Protein AF-A0A927F9J7-F1 (afdb_monomer)

Solvent-accessible surface area (backbone atoms only — not comparable to full-atom values): 12241 Å² total; per-residue (Å²): 140,80,82,84,75,84,74,74,88,73,82,56,71,70,56,54,56,53,49,53,55,48,51,52,53,49,52,53,50,49,53,54,48,52,57,50,45,67,71,68,46,72,92,47,43,69,62,46,50,53,51,19,64,75,68,75,43,63,69,87,55,50,57,71,58,50,50,57,52,52,50,49,51,50,48,52,50,51,50,50,48,46,47,73,72,64,49,68,65,58,73,58,52,52,37,63,73,66,73,63,74,78,86,86,63,61,83,67,62,54,53,52,53,49,53,52,49,55,48,51,53,53,51,49,53,53,49,51,55,49,53,52,51,50,53,51,51,51,51,51,50,52,52,50,50,56,50,51,55,54,51,51,53,53,48,53,55,49,50,53,50,51,52,51,52,52,50,53,52,52,52,52,52,49,52,53,48,51,53,54,50,52,50,52,52,50,52,54,49,51,58,50,52,52,51,52,52,53,56,51,52,63,65,67,70,59,77,83,77,76,86,124

pLDDT: mean 72.56, std 19.69, range [36.75, 98.0]

Foldseek 3Di:
DDDDDPDDDDPDVVVVVVVVVVVLVVVLVCLVVVLVCCVVDPVNVVVLVVVCVVVVHDSVCVCVVSVVVSVVVVVVSVVVVCCVVVVPCVVVVVCVVVVDDDDPDDPVVVVVVVVVVVVVVVVVVVVVVVVVVVVVVVVVVVVVVVVVVVVVVVVVVVVVVVVVVVVVVVVVVVVVVVVVVVVVVVVVVVVVVVVVVVVVVVVVPDDPPDDD

Organism: NCBI:txid2773457

Structure (mmCIF, N/CA/C/O backbone):
data_AF-A0A927F9J7-F1
#
_entry.id   AF-A0A927F9J7-F1
#
loop_
_atom_site.group_PDB
_atom_site.id
_atom_site.type_symbol
_atom_site.label_atom_id
_atom_site.label_alt_id
_atom_site.label_comp_id
_atom_site.label_asym_id
_atom_site.label_entity_id
_atom_site.label_seq_id
_atom_site.pdbx_PDB_ins_code
_atom_site.Cartn_x
_atom_site.Cartn_y
_atom_site.Cartn_z
_atom_site.occupancy
_atom_site.B_iso_or_equiv
_atom_site.auth_seq_id
_atom_site.auth_comp_id
_atom_site.auth_asym_id
_atom_site.auth_atom_id
_atom_site.pdbx_PDB_model_num
ATOM 1 N N . MET A 1 1 ? 13.441 10.921 4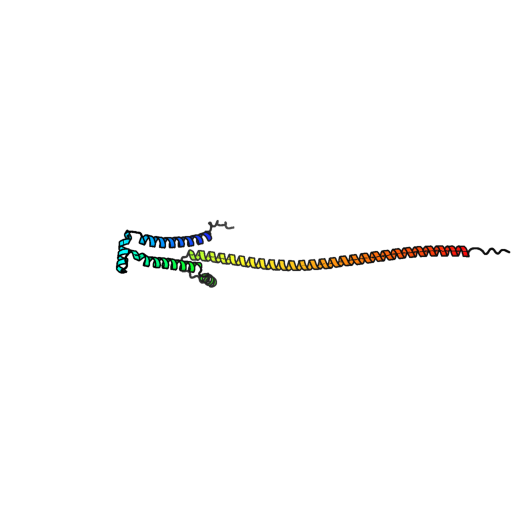4.771 1.00 39.19 1 MET A N 1
ATOM 2 C CA . MET A 1 1 ? 13.200 9.498 44.448 1.00 39.19 1 MET A CA 1
ATOM 3 C C . MET A 1 1 ? 12.407 8.883 45.589 1.00 39.19 1 MET A C 1
ATOM 5 O O . MET A 1 1 ? 12.952 8.750 46.674 1.00 39.19 1 MET A O 1
ATOM 9 N N . LEU A 1 2 ? 11.117 8.600 45.394 1.00 37.94 2 LEU A N 1
ATOM 10 C CA . LEU A 1 2 ? 10.299 7.907 46.396 1.00 37.94 2 LEU A CA 1
ATOM 11 C C . LEU A 1 2 ? 10.225 6.416 46.034 1.00 37.94 2 LEU A C 1
ATOM 13 O O . LEU A 1 2 ? 10.052 6.102 44.854 1.00 37.94 2 LEU A O 1
ATOM 17 N N . PRO A 1 3 ? 10.381 5.498 47.004 1.00 44.06 3 PRO A N 1
ATOM 18 C CA . PRO A 1 3 ? 10.445 4.071 46.726 1.00 44.06 3 PRO A CA 1
ATOM 19 C C . PRO A 1 3 ? 9.087 3.539 46.257 1.00 44.06 3 PRO A C 1
ATOM 21 O O . PRO A 1 3 ? 8.036 3.867 46.812 1.00 44.06 3 PRO A O 1
ATOM 24 N N . ALA A 1 4 ? 9.119 2.690 45.229 1.00 40.91 4 ALA A N 1
ATOM 25 C CA . ALA A 1 4 ? 7.946 2.022 44.687 1.00 40.91 4 ALA A CA 1
ATOM 26 C C . ALA A 1 4 ? 7.302 1.125 45.757 1.00 40.91 4 ALA A C 1
ATOM 28 O O . ALA A 1 4 ? 7.831 0.080 46.143 1.00 40.91 4 ALA A O 1
ATOM 29 N N . ARG A 1 5 ? 6.133 1.547 46.244 1.00 39.66 5 ARG A N 1
ATOM 30 C CA . ARG A 1 5 ? 5.286 0.780 47.159 1.00 39.66 5 ARG A CA 1
ATOM 31 C C . ARG A 1 5 ? 4.819 -0.484 46.430 1.00 39.66 5 ARG A C 1
ATOM 33 O O . ARG A 1 5 ? 4.029 -0.389 45.493 1.00 39.66 5 ARG A O 1
ATOM 40 N N . LYS A 1 6 ? 5.306 -1.660 46.846 1.00 43.94 6 LYS A N 1
ATOM 41 C CA . LYS A 1 6 ? 4.814 -2.963 46.364 1.00 43.94 6 LYS A CA 1
ATOM 42 C C . LYS A 1 6 ? 3.308 -3.043 46.630 1.00 43.94 6 LYS A C 1
ATOM 44 O O . LYS A 1 6 ? 2.879 -3.196 47.771 1.00 43.94 6 LYS A O 1
ATOM 49 N N . SER A 1 7 ? 2.504 -2.879 45.583 1.00 43.88 7 SER A N 1
ATOM 50 C CA . SER A 1 7 ? 1.053 -3.020 45.661 1.00 43.88 7 SER A CA 1
ATOM 51 C C . SER A 1 7 ? 0.703 -4.490 45.861 1.00 43.88 7 SER A C 1
ATOM 53 O O . SER A 1 7 ? 1.119 -5.329 45.061 1.00 43.88 7 SER A O 1
ATOM 55 N N . ALA A 1 8 ? -0.062 -4.784 46.913 1.00 50.53 8 ALA A N 1
ATOM 56 C CA . ALA A 1 8 ? -0.627 -6.103 47.168 1.00 50.53 8 ALA A CA 1
ATOM 57 C C . ALA A 1 8 ? -1.366 -6.648 45.924 1.00 50.53 8 ALA A C 1
ATOM 59 O O . ALA A 1 8 ? -1.913 -5.859 45.142 1.00 50.53 8 ALA A O 1
ATOM 60 N N . PRO A 1 9 ? -1.376 -7.978 45.720 1.00 41.94 9 PRO A N 1
ATOM 61 C CA . PRO A 1 9 ? -1.980 -8.592 44.544 1.00 41.94 9 PRO A CA 1
ATOM 62 C C . PRO A 1 9 ? -3.464 -8.220 44.454 1.00 41.94 9 PRO A C 1
ATOM 64 O O . PRO A 1 9 ? -4.248 -8.480 45.365 1.00 41.94 9 PRO A O 1
ATOM 67 N N . ARG A 1 10 ? -3.834 -7.568 43.347 1.00 51.56 10 ARG A N 1
ATOM 68 C CA . ARG A 1 10 ? -5.201 -7.112 43.080 1.00 51.56 10 ARG A CA 1
ATOM 69 C C . ARG A 1 10 ? -6.121 -8.329 42.903 1.00 51.56 10 ARG A C 1
ATOM 71 O O . ARG A 1 10 ? -5.742 -9.261 42.186 1.00 51.56 10 ARG A O 1
ATOM 78 N N . PRO A 1 11 ? -7.317 -8.349 43.512 1.00 45.06 11 PRO A N 1
ATOM 79 C CA . PRO A 1 11 ? -8.279 -9.414 43.273 1.00 45.06 11 PRO A CA 1
ATOM 80 C C . PRO A 1 11 ? -8.688 -9.409 41.796 1.00 45.06 11 PRO A C 1
ATOM 82 O O . PRO A 1 11 ? -9.016 -8.377 41.216 1.00 45.06 11 PRO A O 1
ATOM 85 N N . ASN A 1 12 ? -8.605 -10.579 41.172 1.00 40.09 12 ASN A N 1
ATOM 86 C CA . ASN A 1 12 ? -8.841 -10.752 39.744 1.00 40.09 12 ASN A CA 1
ATOM 87 C C . ASN A 1 12 ? -10.354 -10.576 39.461 1.00 40.09 12 ASN A C 1
ATOM 89 O O . ASN A 1 12 ? -11.134 -11.327 40.046 1.00 40.09 12 ASN A O 1
ATOM 93 N N . PRO A 1 13 ? -10.802 -9.660 38.581 1.00 47.56 13 PRO A N 1
ATOM 94 C CA . PRO A 1 13 ? -12.229 -9.355 38.366 1.00 47.56 13 PRO A CA 1
ATOM 95 C C . PRO A 1 13 ? -13.048 -10.553 37.847 1.00 47.56 13 PRO A C 1
ATOM 97 O O . PRO A 1 13 ? -14.251 -10.660 38.072 1.00 47.56 13 PRO A O 1
ATOM 100 N N . VAL A 1 14 ? -12.384 -11.528 37.222 1.00 42.94 14 VAL A N 1
ATOM 101 C CA . VAL A 1 14 ? -12.998 -12.805 36.823 1.00 42.94 14 VAL A CA 1
ATOM 102 C C . VAL A 1 14 ? -13.416 -13.641 38.045 1.00 42.94 14 VAL A C 1
ATOM 104 O O . VAL A 1 14 ? -14.380 -14.403 37.981 1.00 42.94 14 VAL A O 1
ATOM 107 N N . LYS A 1 15 ? -12.721 -13.494 39.182 1.00 47.78 15 LYS A N 1
ATOM 108 C CA . LYS A 1 15 ? -13.032 -14.217 40.424 1.00 47.78 15 LYS A CA 1
ATOM 109 C C . LYS A 1 15 ? -14.279 -13.657 41.114 1.00 47.78 15 LYS A C 1
ATOM 111 O O . LYS A 1 15 ? -15.055 -14.449 41.636 1.00 47.78 15 LYS A O 1
ATOM 116 N N . THR A 1 16 ? -14.513 -12.344 41.067 1.00 51.50 16 THR A N 1
ATOM 117 C CA . THR A 1 16 ? -15.712 -11.711 41.651 1.00 51.50 16 THR A CA 1
ATOM 118 C C . THR A 1 16 ? -16.976 -12.001 40.845 1.00 51.50 16 THR A C 1
ATOM 120 O O . THR A 1 16 ? -18.011 -12.282 41.437 1.00 51.50 16 THR A O 1
ATOM 123 N N . TYR A 1 17 ? -16.902 -12.041 39.510 1.00 51.81 17 TYR A N 1
ATOM 124 C CA . TYR A 1 17 ? -18.048 -12.454 38.685 1.00 51.81 17 TYR A CA 1
ATOM 125 C C . TYR A 1 17 ? -18.437 -13.921 38.926 1.00 51.81 17 TYR A C 1
ATOM 127 O O . TYR A 1 17 ? -19.609 -14.261 39.065 1.00 51.81 17 TYR A O 1
ATOM 135 N N . ARG A 1 18 ? -17.444 -14.810 39.043 1.00 54.59 18 ARG A N 1
ATOM 136 C CA . ARG A 1 18 ? -17.697 -16.216 39.386 1.00 54.59 18 ARG A CA 1
ATOM 137 C C . ARG A 1 18 ? -18.245 -16.372 40.807 1.00 54.59 18 ARG A C 1
ATOM 139 O O . ARG A 1 18 ? -19.101 -17.223 41.024 1.00 54.59 18 ARG A O 1
ATOM 146 N N . SER A 1 19 ? -17.807 -15.553 41.767 1.00 57.72 19 SER A N 1
ATOM 147 C CA . SER A 1 19 ? -18.302 -15.650 43.146 1.00 57.72 19 SER A CA 1
ATOM 148 C C . SER A 1 19 ? -19.740 -15.159 43.296 1.00 57.72 19 SER A C 1
ATOM 150 O O . SER A 1 19 ? -20.487 -15.747 44.072 1.00 57.72 19 SER A O 1
ATOM 152 N N . THR A 1 20 ? -20.158 -14.125 42.557 1.00 60.91 20 THR A N 1
ATOM 153 C CA . THR A 1 20 ? -21.549 -13.652 42.593 1.00 60.91 20 THR A CA 1
ATOM 154 C C . THR A 1 20 ? -22.491 -14.669 41.963 1.00 60.91 20 THR A C 1
ATOM 156 O O . THR A 1 20 ? -23.494 -15.013 42.581 1.00 60.91 20 THR A O 1
ATOM 159 N N . VAL A 1 21 ? -22.144 -15.234 40.803 1.00 61.84 21 VAL A N 1
ATOM 160 C CA . VAL A 1 21 ? -22.930 -16.310 40.172 1.00 61.84 21 VAL A CA 1
ATOM 161 C C . VAL A 1 21 ? -23.047 -17.523 41.102 1.00 61.84 21 VAL A C 1
ATOM 163 O O . VAL A 1 21 ? -24.147 -18.037 41.302 1.00 61.84 21 VAL A O 1
ATOM 166 N N . ASN A 1 22 ? -21.951 -17.923 41.753 1.00 66.88 22 ASN A N 1
ATOM 167 C CA . ASN A 1 22 ? -21.970 -19.027 42.714 1.00 66.88 22 ASN A CA 1
ATOM 168 C C . ASN A 1 22 ? -22.818 -18.715 43.958 1.00 66.88 22 ASN A C 1
ATOM 170 O O . ASN A 1 22 ? -23.525 -19.596 44.436 1.00 66.88 22 ASN A O 1
ATOM 174 N N . ALA A 1 23 ? -22.805 -17.478 44.465 1.00 66.44 23 ALA A N 1
ATOM 175 C CA . ALA A 1 23 ? -23.632 -17.079 45.605 1.00 66.44 23 ALA A CA 1
ATOM 176 C C . ALA A 1 23 ? -25.135 -17.132 45.283 1.00 66.44 23 ALA A C 1
ATOM 178 O O . ALA A 1 23 ? -25.924 -17.588 46.108 1.00 66.44 23 ALA A O 1
ATOM 179 N N . TYR A 1 24 ? -25.538 -16.729 44.073 1.00 63.78 24 TYR A N 1
ATOM 180 C CA . TYR A 1 24 ? -26.938 -16.817 43.648 1.00 63.78 24 TYR A CA 1
ATOM 181 C C . TYR A 1 24 ? -27.384 -18.257 43.361 1.00 63.78 24 TYR A C 1
ATOM 183 O O . TYR A 1 24 ? -28.514 -18.603 43.698 1.00 63.78 24 TYR A O 1
ATOM 191 N N . LEU A 1 25 ? -26.509 -19.107 42.807 1.00 67.88 25 LEU A N 1
ATOM 192 C CA . LEU A 1 25 ? -26.771 -20.547 42.666 1.00 67.88 25 LEU A CA 1
ATOM 193 C C . LEU A 1 25 ? -26.908 -21.240 44.028 1.00 67.88 25 LEU A C 1
ATOM 195 O O . LEU A 1 25 ? -27.768 -22.098 44.205 1.00 67.88 25 LEU A O 1
ATOM 199 N N . LEU A 1 26 ? -26.096 -20.847 45.012 1.00 72.00 26 LEU A N 1
ATOM 200 C CA . LEU A 1 26 ? -26.226 -21.339 46.382 1.00 72.00 26 LEU A CA 1
ATOM 201 C C . LEU A 1 26 ? -27.528 -20.856 47.029 1.00 72.00 26 LEU A C 1
ATOM 203 O O . LEU A 1 26 ? -28.199 -21.642 47.688 1.00 72.00 26 LEU A O 1
ATOM 207 N N . ALA A 1 27 ? -27.927 -19.602 46.809 1.00 67.19 27 ALA A N 1
ATOM 208 C CA . ALA A 1 27 ? -29.187 -19.074 47.326 1.00 67.19 27 ALA A CA 1
ATOM 209 C C . ALA A 1 27 ? -30.410 -19.775 46.710 1.00 67.19 27 ALA A C 1
ATOM 211 O O . ALA A 1 27 ? -31.342 -20.118 47.434 1.00 67.19 27 ALA A O 1
ATOM 212 N N . SER A 1 28 ? -30.407 -20.044 45.399 1.00 65.44 28 SER A N 1
ATOM 213 C CA . SER A 1 28 ? -31.496 -20.792 44.760 1.00 65.44 28 SER A CA 1
ATOM 214 C C . SER A 1 28 ? -31.534 -22.247 45.227 1.00 65.44 28 SER A C 1
ATOM 216 O O . SER A 1 28 ? -32.613 -22.750 45.539 1.00 65.44 28 SER A O 1
ATOM 218 N N . ALA A 1 29 ? -30.375 -22.898 45.370 1.00 70.31 29 ALA A N 1
ATOM 219 C CA . ALA A 1 29 ? -30.283 -24.233 45.949 1.00 70.31 29 ALA A CA 1
ATOM 220 C C . ALA A 1 29 ? -30.814 -24.263 47.391 1.00 70.31 29 ALA A C 1
ATOM 222 O O . ALA A 1 29 ? -31.572 -25.164 47.728 1.00 70.31 29 ALA A O 1
ATOM 223 N N . LEU A 1 30 ? -30.496 -23.259 48.216 1.00 73.19 30 LEU A N 1
ATOM 224 C CA . LEU A 1 30 ? -30.995 -23.137 49.591 1.00 73.19 30 LEU A CA 1
ATOM 225 C C . LEU A 1 30 ? -32.513 -22.937 49.666 1.00 73.19 30 LEU A C 1
ATOM 227 O O . LEU A 1 30 ? -33.158 -23.508 50.538 1.00 73.19 30 LEU A O 1
ATOM 231 N N . VAL A 1 31 ? -33.107 -22.162 48.755 1.00 71.88 31 VAL A N 1
ATOM 232 C CA . VAL A 1 31 ? -34.570 -21.982 48.706 1.00 71.88 31 VAL A CA 1
ATOM 233 C C . VAL A 1 31 ? -35.264 -23.290 48.318 1.00 71.88 31 VAL A C 1
ATOM 235 O O . VAL A 1 31 ? -36.268 -23.665 48.926 1.00 71.88 31 VAL A O 1
ATOM 238 N N . VAL A 1 32 ? -34.716 -24.022 47.345 1.00 69.12 32 VAL A N 1
ATOM 239 C CA . VAL A 1 32 ? -35.250 -25.325 46.919 1.00 69.12 32 VAL A CA 1
ATOM 240 C C . VAL A 1 32 ? -35.089 -26.375 48.022 1.00 69.12 32 VAL A C 1
ATOM 242 O O . VAL A 1 32 ? -36.026 -27.115 48.311 1.00 69.12 32 VAL A O 1
ATOM 245 N N . THR A 1 33 ? -33.944 -26.423 48.702 1.00 69.25 33 THR A N 1
ATOM 246 C CA . THR A 1 33 ? -33.736 -27.378 49.798 1.00 69.25 33 THR A CA 1
ATOM 247 C C . THR A 1 33 ? -34.562 -27.029 51.030 1.00 69.25 33 THR A C 1
ATOM 249 O O . THR A 1 33 ? -35.127 -27.936 51.628 1.00 69.25 33 THR A O 1
ATOM 252 N N . ALA A 1 34 ? -34.719 -25.750 51.385 1.00 68.25 34 ALA A N 1
ATOM 253 C CA . ALA A 1 34 ? -35.557 -25.326 52.509 1.00 68.25 34 ALA A CA 1
ATOM 254 C C . ALA A 1 34 ? -37.047 -25.622 52.273 1.00 68.25 34 ALA A C 1
ATOM 256 O O . ALA A 1 34 ? -37.742 -26.057 53.191 1.00 68.25 34 ALA A O 1
ATOM 257 N N . THR A 1 35 ? -37.537 -25.440 51.043 1.00 67.56 35 THR A N 1
ATOM 258 C CA . THR A 1 35 ? -38.927 -25.773 50.680 1.00 67.56 35 THR A CA 1
ATOM 259 C C . THR A 1 35 ? -39.174 -27.285 50.666 1.00 67.56 35 THR A C 1
ATOM 261 O O . THR A 1 35 ? -40.211 -27.729 51.158 1.00 67.56 35 THR A O 1
ATOM 264 N N . LEU A 1 36 ? -38.207 -28.090 50.209 1.00 65.56 36 LEU A N 1
ATOM 265 C CA . LEU A 1 36 ? -38.274 -29.557 50.274 1.00 65.56 36 LEU A CA 1
ATOM 266 C C . LEU A 1 36 ? -38.158 -30.093 51.713 1.00 65.56 36 LEU A C 1
ATOM 268 O O . LEU A 1 36 ? -38.960 -30.935 52.115 1.00 65.56 36 LEU A O 1
ATOM 272 N N . LEU A 1 37 ? -37.221 -29.586 52.526 1.00 68.31 37 LEU A N 1
ATOM 273 C CA . LEU A 1 37 ? -37.086 -29.974 53.940 1.00 68.31 37 LEU A CA 1
ATOM 274 C C . LEU A 1 37 ? -38.315 -29.569 54.758 1.00 68.31 37 LEU A C 1
ATOM 276 O O . LEU A 1 37 ? -38.794 -30.358 55.573 1.00 68.31 37 LEU A O 1
ATOM 280 N N . GLY A 1 38 ? -38.868 -28.380 54.505 1.00 64.94 38 GLY A N 1
ATOM 281 C CA . GLY A 1 38 ? -40.100 -27.901 55.134 1.00 64.94 38 GLY A CA 1
ATOM 282 C C . GLY A 1 38 ? -41.305 -28.809 54.880 1.00 64.94 38 GLY A C 1
ATOM 283 O O . GLY A 1 38 ? -42.249 -28.790 55.671 1.00 64.94 38 GLY A O 1
ATOM 284 N N . MET A 1 39 ? -41.238 -29.651 53.842 1.00 63.50 39 MET A N 1
ATOM 285 C CA . MET A 1 39 ? -42.234 -30.659 53.478 1.00 63.50 39 MET A CA 1
ATOM 286 C C . MET A 1 39 ? -41.889 -32.106 53.878 1.00 63.50 39 MET A C 1
ATOM 288 O O . MET A 1 39 ? -42.778 -32.956 53.910 1.00 63.50 39 MET A O 1
ATOM 292 N N . LEU A 1 40 ? -40.647 -32.399 54.261 1.00 64.62 40 LEU A N 1
ATOM 293 C CA . LEU A 1 40 ? -40.213 -33.749 54.654 1.00 64.62 40 LEU A CA 1
ATOM 294 C C . LEU A 1 40 ? -40.015 -33.911 56.168 1.00 64.62 40 LEU A C 1
ATOM 296 O O . LEU A 1 40 ? -40.104 -35.020 56.681 1.00 64.62 40 LEU A O 1
ATOM 300 N N . LEU A 1 41 ? -39.797 -32.818 56.903 1.00 67.31 41 LEU A N 1
ATOM 301 C CA . LEU A 1 41 ? -39.562 -32.861 58.348 1.00 67.31 41 LEU A CA 1
ATOM 302 C C . LEU A 1 41 ? -40.855 -33.123 59.143 1.00 67.31 41 LEU A C 1
ATOM 304 O O . LEU A 1 41 ? -41.790 -32.322 59.108 1.00 67.31 41 LEU A O 1
ATOM 308 N N . GLU A 1 42 ? -40.864 -34.210 59.914 1.00 59.25 42 GLU A N 1
ATOM 309 C CA . GLU A 1 42 ? -41.894 -34.576 60.898 1.00 59.25 42 GLU A CA 1
ATOM 310 C C . GLU A 1 42 ? -42.209 -33.517 61.975 1.00 59.25 42 GLU A C 1
ATOM 312 O O . GLU A 1 42 ? -43.390 -33.323 62.263 1.00 59.25 42 GLU A O 1
ATOM 317 N N . PRO A 1 43 ? -41.246 -32.760 62.544 1.00 66.06 43 PRO A N 1
ATOM 318 C CA . PRO A 1 43 ? -41.563 -31.765 63.578 1.00 66.06 43 PRO A CA 1
ATOM 319 C C . PRO A 1 43 ? -42.368 -30.555 63.070 1.00 66.06 43 PRO A C 1
ATOM 321 O O . PRO A 1 43 ? -42.922 -29.807 63.871 1.00 66.06 43 PRO A O 1
ATOM 324 N N . LEU A 1 44 ? -42.473 -30.358 61.751 1.00 62.22 44 LEU A N 1
ATOM 325 C CA . LEU A 1 44 ? -43.283 -29.295 61.136 1.00 62.22 44 LEU A CA 1
ATOM 326 C C . LEU A 1 44 ? -44.709 -29.751 60.782 1.00 62.22 44 LEU A C 1
ATOM 328 O O . LEU A 1 44 ? -45.523 -28.943 60.331 1.00 62.22 44 LEU A O 1
ATOM 332 N N . ARG A 1 45 ? -45.036 -31.027 61.021 1.00 65.94 45 ARG A N 1
ATOM 333 C CA . ARG A 1 45 ? -46.367 -31.609 60.823 1.00 65.94 45 ARG A CA 1
ATOM 334 C C . ARG A 1 45 ? -47.516 -30.820 61.478 1.00 65.94 45 ARG A C 1
ATOM 336 O O . ARG A 1 45 ? -48.470 -30.549 60.756 1.00 65.94 45 ARG A O 1
ATOM 343 N N . PRO A 1 46 ? -47.438 -30.338 62.740 1.00 68.62 46 PRO A N 1
ATOM 344 C CA . PRO A 1 46 ? -48.554 -29.598 63.343 1.00 68.62 46 PRO A CA 1
ATOM 345 C C . PRO A 1 46 ? -48.869 -28.278 62.622 1.00 68.62 46 PRO A C 1
ATOM 347 O O . PRO A 1 46 ? -50.025 -27.871 62.555 1.00 68.62 46 PRO A O 1
ATOM 350 N N . TYR A 1 47 ? -47.867 -27.631 62.019 1.00 65.25 47 TYR A N 1
ATOM 351 C CA . TYR A 1 47 ? -48.069 -26.418 61.221 1.00 65.25 47 TYR A CA 1
ATOM 352 C C . TYR A 1 47 ? -48.692 -26.720 59.855 1.00 65.25 47 TYR A C 1
ATOM 354 O O . TYR A 1 47 ? -49.503 -25.934 59.367 1.00 65.25 47 TYR A O 1
ATOM 362 N N . ARG A 1 48 ? -48.356 -27.867 59.248 1.00 64.62 48 ARG A N 1
ATOM 363 C CA . ARG A 1 48 ? -49.003 -28.327 58.008 1.00 64.62 48 ARG A CA 1
ATOM 364 C C . ARG A 1 48 ? -50.452 -28.705 58.245 1.00 64.62 48 ARG A C 1
ATOM 366 O O . ARG A 1 48 ? -51.298 -28.316 57.452 1.00 64.62 48 ARG A O 1
ATOM 373 N N . ASP A 1 49 ? -50.730 -29.400 59.339 1.00 67.75 49 ASP A N 1
ATOM 374 C CA . ASP A 1 49 ? -52.086 -29.807 59.689 1.00 67.75 49 ASP A CA 1
ATOM 375 C C . ASP A 1 49 ? -52.946 -28.571 60.006 1.00 67.75 49 ASP A C 1
ATOM 377 O O . ASP A 1 49 ? -54.059 -28.455 59.495 1.00 67.75 49 ASP A O 1
ATOM 381 N N . ALA A 1 50 ? -52.397 -27.573 60.713 1.00 71.75 50 ALA A N 1
ATOM 382 C CA . ALA A 1 50 ? -53.058 -26.285 60.936 1.00 71.75 50 ALA A CA 1
ATOM 383 C C . ALA A 1 50 ? -53.352 -25.525 59.627 1.00 71.75 50 ALA A C 1
ATOM 385 O O . ALA A 1 50 ? -54.466 -25.040 59.447 1.00 71.75 50 ALA A O 1
ATOM 386 N N . LEU A 1 51 ? -52.396 -25.462 58.692 1.00 65.56 51 LEU A N 1
ATOM 387 C CA . LEU A 1 51 ? -52.593 -24.858 57.364 1.00 65.56 51 LEU A CA 1
ATOM 388 C C . LEU A 1 51 ? -53.581 -25.648 56.492 1.00 65.56 51 LEU A C 1
ATOM 390 O O . LEU A 1 51 ? -54.360 -25.058 55.750 1.00 65.56 51 LEU A O 1
ATOM 394 N N . SER A 1 52 ? -53.571 -26.978 56.577 1.00 69.38 52 SER A N 1
ATOM 395 C CA . SER A 1 52 ? -54.514 -27.841 55.858 1.00 69.38 52 SER A CA 1
ATOM 396 C C . SER A 1 52 ? -55.946 -27.629 56.352 1.00 69.38 52 SER A C 1
ATOM 398 O O . SER A 1 52 ? -56.868 -27.504 55.547 1.00 69.38 52 SER A O 1
ATOM 400 N N . ASN A 1 53 ? -56.110 -27.469 57.669 1.00 75.00 53 ASN A N 1
ATOM 401 C CA . ASN A 1 53 ? -57.396 -27.238 58.315 1.00 75.00 53 ASN A CA 1
ATOM 402 C C . ASN A 1 53 ? -57.952 -25.843 58.011 1.00 75.00 53 ASN A C 1
ATOM 404 O O . ASN A 1 53 ? -59.159 -25.706 57.833 1.00 75.00 53 ASN A O 1
ATOM 408 N N . THR A 1 54 ? -57.106 -24.813 57.909 1.00 74.75 54 THR A N 1
ATOM 409 C CA . THR A 1 54 ? -57.561 -23.464 57.527 1.00 74.75 54 THR A CA 1
ATOM 410 C C . THR A 1 54 ? -57.911 -23.356 56.045 1.00 74.75 54 THR A C 1
ATOM 412 O O . THR A 1 54 ? -58.786 -22.573 55.685 1.00 74.75 54 THR A O 1
ATOM 415 N N . LEU A 1 55 ? -57.257 -24.144 55.187 1.00 69.69 55 LEU A N 1
ATOM 416 C CA . LEU A 1 55 ? -57.495 -24.158 53.741 1.00 69.69 55 LEU A CA 1
ATOM 417 C C . LEU A 1 55 ? -58.537 -25.201 53.299 1.00 69.69 55 LEU A C 1
ATOM 419 O O . LEU A 1 55 ? -58.912 -25.215 52.130 1.00 69.69 55 LEU A O 1
ATOM 423 N N . GLY A 1 56 ? -59.000 -26.072 54.203 1.00 72.31 56 GLY A N 1
ATOM 424 C CA . GLY A 1 56 ? -59.983 -27.122 53.910 1.00 72.31 56 GLY A CA 1
ATOM 425 C C . GLY A 1 56 ? -59.490 -28.189 52.923 1.00 72.31 56 GLY A C 1
ATOM 426 O O . GLY A 1 56 ? -60.300 -28.872 52.299 1.00 72.31 56 GLY A O 1
ATOM 427 N N . LEU A 1 57 ? -58.173 -28.322 52.750 1.00 71.31 57 LEU A N 1
ATOM 428 C CA . LEU A 1 57 ? -57.548 -29.245 51.802 1.00 71.31 57 LEU A CA 1
ATOM 429 C C . LEU A 1 57 ? -56.897 -30.406 52.555 1.00 71.31 57 LEU A C 1
ATOM 431 O O . LEU A 1 57 ? -56.276 -30.180 53.592 1.00 71.31 57 LEU A O 1
ATOM 435 N N . PRO A 1 58 ? -56.956 -31.644 52.035 1.00 72.88 58 PRO A N 1
ATOM 436 C CA . PRO A 1 58 ? -56.234 -32.747 52.645 1.00 72.88 58 PRO A CA 1
ATOM 437 C C . PRO A 1 58 ? -54.723 -32.456 52.601 1.00 72.88 58 PRO A C 1
ATOM 439 O O . PRO A 1 58 ? -54.211 -31.991 51.577 1.00 72.88 58 PRO A O 1
ATOM 442 N N . PRO A 1 59 ? -53.974 -32.759 53.675 1.00 65.62 59 PRO A N 1
ATOM 443 C CA . PRO A 1 59 ? -52.572 -32.360 53.826 1.00 65.62 59 PRO A CA 1
ATOM 444 C C . PRO A 1 59 ? -51.647 -32.929 52.737 1.00 65.62 59 PRO A C 1
ATOM 446 O O . PRO A 1 59 ? -50.585 -32.376 52.463 1.00 65.62 59 PRO A O 1
ATOM 449 N N . GLN A 1 60 ? -52.073 -33.997 52.057 1.00 67.31 60 GLN A N 1
ATOM 450 C CA . GLN A 1 60 ? -51.376 -34.599 50.918 1.00 67.31 60 GLN A CA 1
ATOM 451 C C . GLN A 1 60 ? -51.398 -33.709 49.658 1.00 67.31 60 GLN A C 1
ATOM 453 O O . GLN A 1 60 ? -50.488 -33.796 48.838 1.00 67.31 60 GLN A O 1
ATOM 458 N N . LEU A 1 61 ? -52.388 -32.816 49.515 1.00 66.38 61 LEU A N 1
ATOM 459 C CA . LEU A 1 61 ? -52.538 -31.910 48.367 1.00 66.38 61 LEU A CA 1
ATOM 460 C C . LEU A 1 61 ? -51.912 -30.522 48.596 1.00 66.38 61 LEU A C 1
ATOM 462 O O . LEU A 1 61 ? -51.871 -29.720 47.667 1.00 66.38 61 LEU A O 1
ATOM 466 N N . LEU A 1 62 ? -51.355 -30.234 49.781 1.00 65.81 62 LEU A N 1
ATOM 467 C CA . LEU A 1 62 ? -50.657 -28.964 50.064 1.00 65.81 62 LEU A CA 1
ATOM 468 C C . LEU A 1 62 ? -49.473 -28.704 49.113 1.00 65.81 62 LEU A C 1
ATOM 470 O O . LEU A 1 62 ? -49.146 -27.551 48.825 1.00 65.81 62 LEU A O 1
ATOM 474 N N . TRP A 1 63 ? -48.869 -29.761 48.562 1.00 64.94 63 TRP A N 1
ATOM 475 C CA . TRP A 1 63 ? -47.838 -29.667 47.524 1.00 64.94 63 TRP A CA 1
ATOM 476 C C . TRP A 1 63 ? -48.312 -28.926 46.271 1.00 64.94 63 TRP A C 1
ATOM 478 O O . TRP A 1 63 ? -47.512 -28.237 45.643 1.00 64.94 63 TRP A O 1
ATOM 488 N N . ILE A 1 64 ? -49.607 -29.000 45.943 1.00 64.69 64 ILE A N 1
ATOM 489 C CA . ILE A 1 64 ? -50.202 -28.299 44.797 1.00 64.69 64 ILE A CA 1
ATOM 490 C C . ILE A 1 64 ? -50.176 -26.784 45.007 1.00 64.69 64 ILE A C 1
ATOM 492 O O . ILE A 1 64 ? -50.122 -26.049 44.031 1.00 64.69 64 ILE A O 1
ATOM 496 N N . LEU A 1 65 ? -50.156 -26.303 46.256 1.00 65.19 65 LEU A N 1
ATOM 497 C CA . LEU A 1 65 ? -50.059 -24.875 46.567 1.00 65.19 65 LEU A CA 1
ATOM 498 C C . LEU A 1 65 ? -48.601 -24.422 46.734 1.00 65.19 65 LEU A C 1
ATOM 500 O O . LEU A 1 65 ? -48.224 -23.328 46.321 1.00 65.19 65 LEU A O 1
ATOM 504 N N . VAL A 1 66 ? -47.748 -25.275 47.300 1.00 66.69 66 VAL A N 1
ATOM 505 C CA . VAL A 1 66 ? -46.342 -24.932 47.566 1.00 66.69 66 VAL A CA 1
ATOM 506 C C . VAL A 1 66 ? -45.454 -25.058 46.325 1.00 66.69 66 VAL A C 1
ATOM 508 O O . VAL A 1 66 ? -44.511 -24.278 46.171 1.00 66.69 66 VAL A O 1
ATOM 511 N N . ALA A 1 67 ? -45.770 -25.952 45.387 1.00 64.94 67 ALA A N 1
ATOM 512 C CA . ALA A 1 67 ? -45.090 -26.033 44.094 1.00 64.94 67 ALA A CA 1
ATOM 513 C C . ALA A 1 67 ? -45.212 -24.735 43.259 1.00 64.94 67 ALA A C 1
ATOM 515 O O . ALA A 1 67 ? -44.182 -24.204 42.850 1.00 64.94 67 ALA A O 1
ATOM 516 N N . PRO A 1 68 ? -46.399 -24.138 43.041 1.00 69.38 68 PRO A N 1
ATOM 517 C CA . PRO A 1 68 ? -46.516 -22.878 42.306 1.00 69.38 68 PRO A CA 1
ATOM 518 C C . PRO A 1 68 ? -45.955 -21.677 43.078 1.00 69.38 68 PRO A C 1
ATOM 520 O O . PRO A 1 68 ? -45.422 -20.756 42.459 1.00 69.38 68 PRO A O 1
ATOM 523 N N . VAL A 1 69 ? -45.986 -21.675 44.416 1.00 71.62 69 VAL A N 1
ATOM 524 C CA . VAL A 1 69 ? -45.348 -20.609 45.214 1.00 71.62 69 VAL A CA 1
ATOM 525 C C . VAL A 1 69 ? -43.821 -20.689 45.119 1.00 71.62 69 VAL A C 1
ATOM 527 O O . VAL A 1 69 ? -43.165 -19.678 44.895 1.00 71.62 69 VAL A O 1
ATOM 530 N N . SER A 1 70 ? -43.234 -21.883 45.197 1.00 66.94 70 SER A N 1
ATOM 531 C CA . SER A 1 70 ? -41.784 -22.063 45.029 1.00 66.94 70 SER A CA 1
ATOM 532 C C . SER A 1 70 ? -41.325 -21.805 43.590 1.00 66.94 70 SER A C 1
ATOM 534 O O . SER A 1 70 ? -40.307 -21.141 43.392 1.00 66.94 70 SER A O 1
ATOM 536 N N . LEU A 1 71 ? -42.100 -22.231 42.586 1.00 69.75 71 LEU A N 1
ATOM 537 C CA . LEU A 1 71 ? -41.850 -21.922 41.175 1.00 69.75 71 LEU A CA 1
ATOM 538 C C . LEU A 1 71 ? -41.972 -20.427 40.880 1.00 69.75 71 LEU A C 1
ATOM 540 O O . LEU A 1 71 ? -41.142 -19.893 40.150 1.00 69.75 71 LEU A O 1
ATOM 544 N N . SER A 1 72 ? -42.954 -19.730 41.455 1.00 74.00 72 SER A N 1
ATOM 545 C CA . SER A 1 72 ? -43.084 -18.278 41.283 1.00 74.00 72 SER A CA 1
ATOM 546 C C . SER A 1 72 ? -41.959 -17.515 41.983 1.00 74.00 72 SER A C 1
ATOM 548 O O . SER A 1 72 ? -41.465 -16.535 41.426 1.00 74.00 72 SER A O 1
ATOM 550 N N . LEU A 1 73 ? -41.461 -17.999 43.128 1.00 70.06 73 LEU A N 1
ATOM 551 C CA . LEU A 1 73 ? -40.277 -17.445 43.793 1.00 70.06 73 LEU A CA 1
ATOM 552 C C . LEU A 1 73 ? -38.999 -17.660 42.967 1.00 70.06 73 LEU A C 1
ATOM 554 O O . LEU A 1 73 ? -38.219 -16.727 42.779 1.00 70.06 73 LEU A O 1
ATOM 558 N N . LEU A 1 74 ? -38.806 -18.865 42.421 1.00 70.81 74 LEU A N 1
ATOM 559 C CA . LEU A 1 74 ? -37.721 -19.186 41.486 1.00 70.81 74 LEU A CA 1
ATOM 560 C C . LEU A 1 74 ? -37.807 -18.328 40.220 1.00 70.81 74 LEU A C 1
ATOM 562 O O . LEU A 1 74 ? -36.808 -17.762 39.779 1.00 70.81 74 LEU A O 1
ATOM 566 N N . PHE A 1 75 ? -39.002 -18.173 39.657 1.00 72.62 75 PHE A N 1
ATOM 567 C CA . PHE A 1 75 ? -39.231 -17.337 38.487 1.00 72.62 75 PHE A CA 1
ATOM 568 C C . PHE A 1 75 ? -38.945 -15.861 38.791 1.00 72.62 75 PHE A C 1
ATOM 570 O O . PHE A 1 75 ? -38.202 -15.218 38.057 1.00 72.62 75 PHE A O 1
ATOM 577 N N . ALA A 1 76 ? -39.421 -15.329 39.917 1.00 72.19 76 ALA A N 1
ATOM 578 C CA . ALA A 1 76 ? -39.109 -13.970 40.352 1.00 72.19 76 ALA A CA 1
ATOM 579 C C . ALA A 1 76 ? -37.598 -13.765 40.558 1.00 72.19 76 ALA A C 1
ATOM 581 O O . ALA A 1 76 ? -37.053 -12.755 40.108 1.00 72.19 76 ALA A O 1
ATOM 582 N N . LEU A 1 77 ? -36.903 -14.738 41.158 1.00 68.06 77 LEU A N 1
ATOM 583 C CA . LEU A 1 77 ? -35.448 -14.715 41.325 1.00 68.06 77 LEU A CA 1
ATOM 584 C C . LEU A 1 77 ? -34.720 -14.730 39.978 1.00 68.06 77 LEU A C 1
ATOM 586 O O . LEU A 1 77 ? -33.820 -13.922 39.776 1.00 68.06 77 LEU A O 1
ATOM 590 N N . THR A 1 78 ? -35.126 -15.579 39.031 1.00 67.56 78 THR A N 1
ATOM 591 C CA . THR A 1 78 ? -34.525 -15.622 37.684 1.00 67.56 78 THR A CA 1
ATOM 592 C C . THR A 1 78 ? -34.811 -14.359 36.874 1.00 67.56 78 THR A C 1
ATOM 594 O O . THR A 1 78 ? -33.921 -13.877 36.177 1.00 67.56 78 THR A O 1
ATOM 597 N N . VAL A 1 79 ? -35.999 -13.760 37.003 1.00 66.75 79 VAL A N 1
ATOM 598 C CA . VAL A 1 79 ? -36.336 -12.471 36.382 1.00 66.75 79 VAL A CA 1
ATOM 599 C C . VAL A 1 79 ? -35.523 -11.342 37.005 1.00 66.75 79 VAL A C 1
ATOM 601 O O . VAL A 1 79 ? -35.021 -10.496 36.270 1.00 66.75 79 VAL A O 1
ATOM 604 N N . GLN A 1 80 ? -35.334 -11.319 38.326 1.00 63.56 80 GLN A N 1
ATOM 605 C CA . GLN A 1 80 ? -34.438 -10.356 38.968 1.00 63.56 80 GLN A CA 1
ATOM 606 C C . GLN A 1 80 ? -32.979 -10.569 38.553 1.00 63.56 80 GLN A C 1
ATOM 608 O O . GLN A 1 80 ? -32.277 -9.589 38.313 1.00 63.56 80 GLN A O 1
ATOM 613 N N . LEU A 1 81 ? -32.537 -11.821 38.398 1.00 59.41 81 LEU A N 1
ATOM 614 C CA . LEU A 1 81 ? -31.201 -12.155 37.905 1.00 59.41 81 LEU A CA 1
ATOM 615 C C . LEU A 1 81 ? -31.020 -11.655 36.473 1.00 59.41 81 LEU A C 1
ATOM 617 O O . LEU A 1 81 ? -30.067 -10.941 36.191 1.00 59.41 81 LEU A O 1
ATOM 621 N N . LYS A 1 82 ? -31.974 -11.958 35.587 1.00 58.25 82 LYS A N 1
ATOM 622 C CA . LYS A 1 82 ? -31.984 -11.501 34.196 1.00 58.25 82 LYS A CA 1
ATOM 623 C C . LYS A 1 82 ? -32.087 -9.983 34.117 1.00 58.25 82 LYS A C 1
ATOM 625 O O . LYS A 1 82 ? -31.401 -9.389 33.308 1.00 58.25 82 LYS A O 1
ATOM 630 N N . LYS A 1 83 ? -32.866 -9.322 34.973 1.00 55.91 83 LYS A N 1
ATOM 631 C CA . LYS A 1 83 ? -32.900 -7.854 35.037 1.00 55.91 83 LYS A CA 1
ATOM 632 C C . LYS A 1 83 ? -31.582 -7.273 35.545 1.00 55.91 83 LYS A C 1
ATOM 634 O O . LYS A 1 83 ? -31.151 -6.273 35.008 1.00 55.91 83 LYS A O 1
ATOM 639 N N . LYS A 1 84 ? -30.900 -7.876 36.519 1.00 54.81 84 LYS A N 1
ATOM 640 C CA . LYS A 1 84 ? -29.588 -7.383 36.980 1.00 54.81 84 LYS A CA 1
ATOM 641 C C . LYS A 1 84 ? -28.435 -7.718 36.024 1.00 54.81 84 LYS A C 1
ATOM 643 O O . LYS A 1 84 ? -27.464 -6.975 35.987 1.00 54.81 84 LYS A O 1
ATOM 648 N N . LEU A 1 85 ? -28.535 -8.811 35.263 1.00 50.41 85 LEU A N 1
ATOM 649 C CA . LEU A 1 85 ? -27.525 -9.264 34.295 1.00 50.41 85 LEU A CA 1
ATOM 650 C C . LEU A 1 85 ? -27.742 -8.700 32.882 1.00 50.41 85 LEU A C 1
ATOM 652 O O . LEU A 1 85 ? -26.776 -8.525 32.149 1.00 50.41 85 LEU A O 1
ATOM 656 N N . CYS A 1 86 ? -28.994 -8.447 32.495 1.00 44.41 86 CYS A N 1
ATOM 657 C CA . CYS A 1 86 ? -29.409 -7.970 31.171 1.00 44.41 86 CYS A CA 1
ATOM 658 C C . CYS A 1 86 ? -30.091 -6.595 31.205 1.00 44.41 86 CYS A C 1
ATOM 660 O O . CYS A 1 86 ? -30.576 -6.161 30.160 1.00 44.41 86 CYS A O 1
ATOM 662 N N . ALA A 1 87 ? -30.162 -5.900 32.350 1.00 41.94 87 ALA A N 1
ATOM 663 C CA . ALA A 1 87 ? -30.418 -4.463 32.301 1.00 41.94 87 ALA A CA 1
ATOM 664 C C . ALA A 1 87 ? -29.335 -3.860 31.404 1.00 41.94 87 ALA A C 1
ATOM 666 O O . ALA A 1 87 ? -28.149 -4.134 31.628 1.00 41.94 87 ALA A O 1
ATOM 667 N N . PRO A 1 88 ? -29.714 -3.080 30.379 1.00 39.06 88 PRO A N 1
ATOM 668 C CA . PRO A 1 88 ? -28.723 -2.351 29.621 1.00 39.06 88 PRO A CA 1
ATOM 669 C C . PRO A 1 88 ? -27.931 -1.511 30.623 1.00 39.06 88 PRO A C 1
ATOM 671 O O . PRO A 1 88 ? -28.501 -0.956 31.565 1.00 39.06 88 PRO A O 1
ATOM 674 N N . ALA A 1 89 ? -26.621 -1.392 30.421 1.00 47.69 89 ALA A N 1
ATOM 675 C CA . ALA A 1 89 ? -25.739 -0.542 31.223 1.00 47.69 89 ALA A CA 1
ATOM 676 C C . ALA A 1 89 ? -26.116 0.962 31.178 1.00 47.69 89 ALA A C 1
ATOM 678 O O . ALA A 1 89 ? -25.322 1.803 31.582 1.00 47.69 89 ALA A O 1
ATOM 679 N N . GLN A 1 90 ? -27.320 1.301 30.708 1.00 42.22 90 GLN A N 1
ATOM 680 C CA . GLN A 1 90 ? -27.874 2.635 30.534 1.00 42.22 90 GLN A CA 1
ATOM 681 C C . GLN A 1 90 ? -28.016 3.385 31.863 1.00 42.22 90 GLN A C 1
ATOM 683 O O . GLN A 1 90 ? -27.693 4.563 31.904 1.00 42.22 90 GLN A O 1
ATOM 688 N N . SER A 1 91 ? -28.330 2.726 32.988 1.00 48.62 91 SER A N 1
ATOM 689 C CA . SER A 1 91 ? -28.408 3.448 34.271 1.00 48.62 91 SER A CA 1
ATOM 690 C C . SER A 1 91 ? -27.040 3.818 34.861 1.00 48.62 91 SER A C 1
ATOM 692 O O . SER A 1 91 ? -26.961 4.732 35.671 1.00 48.62 91 SER A O 1
ATOM 694 N N . LEU A 1 92 ? -25.956 3.129 34.484 1.00 47.53 92 LEU A N 1
ATOM 695 C CA . LEU A 1 92 ? -24.601 3.426 34.968 1.00 47.53 92 LEU A CA 1
ATOM 696 C C . LEU A 1 92 ? -23.819 4.298 33.983 1.00 47.53 92 LEU A C 1
ATOM 698 O O . LEU A 1 92 ? -23.058 5.153 34.428 1.00 47.53 92 LEU A O 1
ATOM 702 N N . SER A 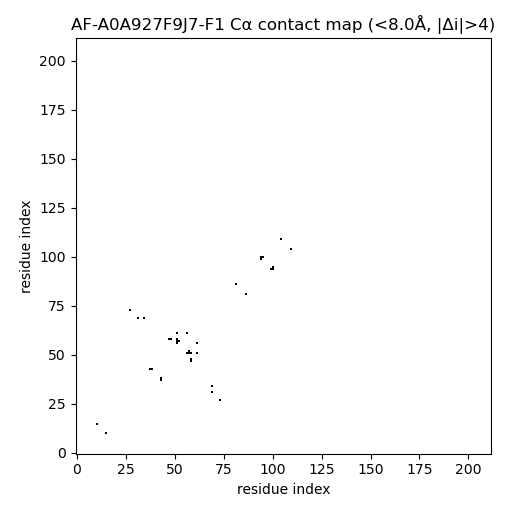1 93 ? -24.026 4.140 32.670 1.00 47.69 93 SER A N 1
ATOM 703 C CA . SER A 1 93 ? -23.411 5.008 31.662 1.00 47.69 93 SER A CA 1
ATOM 704 C C . SER A 1 93 ? -23.983 6.425 31.701 1.00 47.69 93 SER A C 1
ATOM 706 O O . SER A 1 93 ? -23.209 7.373 31.629 1.00 47.69 93 SER A O 1
ATOM 708 N N . GLU A 1 94 ? -25.299 6.592 31.885 1.00 43.25 94 GLU A N 1
ATOM 709 C CA . GLU A 1 94 ? -25.920 7.923 32.008 1.00 43.25 94 GLU A CA 1
ATOM 710 C C . GLU A 1 94 ? -25.541 8.615 33.325 1.00 43.25 94 GLU A C 1
ATOM 712 O O . GLU A 1 94 ? -25.208 9.797 33.327 1.00 43.25 94 GLU A O 1
ATOM 717 N N . GLN A 1 95 ? -25.478 7.881 34.442 1.00 45.88 95 GLN A N 1
ATOM 718 C CA . GLN A 1 95 ? -25.029 8.440 35.727 1.00 45.88 95 GLN A CA 1
ATOM 719 C C . GLN A 1 95 ? -23.523 8.757 35.742 1.00 45.88 95 GLN A C 1
ATOM 721 O O . GLN A 1 95 ? -23.099 9.711 36.395 1.00 45.88 95 GLN A O 1
ATOM 726 N N . CYS A 1 96 ? -22.707 8.009 34.989 1.00 47.16 96 CYS A N 1
ATOM 727 C CA . CYS A 1 96 ? -21.294 8.337 34.782 1.00 47.16 96 CYS A CA 1
ATOM 728 C C . CYS A 1 96 ? -21.092 9.527 33.831 1.00 47.16 96 CYS A C 1
ATOM 730 O O . CYS A 1 96 ? -20.145 10.281 34.040 1.00 47.16 96 CYS A O 1
ATOM 732 N N . ALA A 1 97 ? -21.965 9.721 32.835 1.00 46.16 97 ALA A N 1
ATOM 733 C CA . ALA A 1 97 ? -21.931 10.872 31.930 1.00 46.16 97 ALA A CA 1
ATOM 734 C C . ALA A 1 97 ? -22.376 12.179 32.613 1.00 46.16 97 ALA A C 1
ATOM 736 O O . ALA A 1 97 ? -21.863 13.246 32.290 1.00 46.16 97 ALA A O 1
ATOM 737 N N . LEU A 1 98 ? -23.290 12.098 33.588 1.00 44.50 98 LEU A N 1
ATOM 738 C CA . LEU A 1 98 ? -23.852 13.257 34.295 1.00 44.50 98 LEU A CA 1
ATOM 739 C C . LEU A 1 98 ? -23.125 13.624 35.604 1.00 44.50 98 LEU A C 1
ATOM 741 O O . LEU A 1 98 ? -23.525 14.569 36.277 1.00 44.50 98 LEU A O 1
ATOM 745 N N . GLY A 1 99 ? -22.074 12.896 36.003 1.00 45.69 99 GLY A N 1
ATOM 746 C CA . GLY A 1 99 ? -21.263 13.218 37.191 1.00 45.69 99 GLY A CA 1
ATOM 747 C C . GLY A 1 99 ? -21.981 13.110 38.549 1.00 45.69 99 GLY A C 1
ATOM 748 O O . GLY A 1 99 ? -21.364 13.361 39.583 1.00 45.69 99 GLY A O 1
ATOM 749 N N . ALA A 1 100 ? -23.250 12.704 38.575 1.00 43.09 100 ALA A N 1
ATOM 750 C CA . ALA A 1 100 ? -24.098 12.681 39.762 1.00 43.09 100 ALA A CA 1
ATOM 751 C C . ALA A 1 100 ? -24.243 11.255 40.319 1.00 43.09 100 ALA A C 1
ATOM 753 O O . ALA A 1 100 ? -25.283 10.617 40.179 1.00 43.09 100 ALA A O 1
ATOM 754 N N . VAL A 1 101 ? -23.198 10.741 40.973 1.00 49.41 101 VAL A N 1
ATOM 755 C CA . VAL A 1 101 ? -23.350 9.589 41.878 1.00 49.41 101 VAL A CA 1
ATOM 756 C C . VAL A 1 101 ? -23.508 10.144 43.292 1.00 49.41 101 VAL A C 1
ATOM 758 O O . VAL A 1 101 ? -22.539 10.618 43.885 1.00 49.41 101 VAL A O 1
ATOM 761 N N . ALA A 1 102 ? -24.744 10.134 43.798 1.00 45.97 102 ALA A N 1
ATOM 762 C CA . ALA A 1 102 ? -25.074 10.559 45.156 1.00 45.97 102 ALA A CA 1
ATOM 763 C C . ALA A 1 102 ? -24.316 9.711 46.211 1.00 45.97 102 ALA A C 1
ATOM 765 O O . ALA A 1 102 ? -24.122 8.511 46.002 1.00 45.97 102 ALA A O 1
ATOM 766 N N . PRO A 1 103 ? -23.871 10.309 47.333 1.00 47.69 103 PRO A N 1
ATOM 767 C CA . PRO A 1 103 ? -22.885 9.713 48.243 1.00 47.69 103 PRO A CA 1
ATOM 768 C C . PRO A 1 103 ? -23.405 8.645 49.230 1.00 47.69 103 PRO A C 1
ATOM 770 O O . PRO A 1 103 ? -22.610 8.127 50.013 1.00 47.69 103 PRO A O 1
ATOM 773 N N . ASP A 1 104 ? -24.681 8.253 49.200 1.00 45.97 104 ASP A N 1
ATOM 774 C CA . ASP A 1 104 ? -25.324 7.657 50.388 1.00 45.97 104 ASP A CA 1
ATOM 775 C C . ASP A 1 104 ? -25.435 6.120 50.446 1.00 45.97 104 ASP A C 1
ATOM 777 O O . ASP A 1 104 ? -26.247 5.583 51.196 1.00 45.97 104 ASP A O 1
ATOM 781 N N . THR A 1 105 ? -24.580 5.356 49.758 1.00 44.12 105 THR A N 1
ATOM 782 C CA . THR A 1 105 ? -24.508 3.894 49.992 1.00 44.12 105 THR A CA 1
ATOM 783 C C . THR A 1 105 ? -23.079 3.383 50.139 1.00 44.12 105 THR A C 1
ATOM 785 O O . THR A 1 105 ? -22.310 3.395 49.185 1.00 44.12 105 THR A O 1
ATOM 788 N N . ALA A 1 106 ? -22.756 2.895 51.345 1.00 45.72 106 ALA A N 1
ATOM 789 C CA . ALA A 1 106 ? -21.578 2.107 51.727 1.00 45.72 106 ALA A CA 1
ATOM 790 C C . ALA A 1 106 ? -20.246 2.520 51.057 1.00 45.72 106 ALA A C 1
ATOM 792 O O . ALA A 1 106 ? -19.861 2.027 49.996 1.00 45.72 106 ALA A O 1
ATOM 793 N N . TYR A 1 107 ? -19.487 3.356 51.772 1.00 52.69 107 TYR A N 1
ATOM 794 C CA . TYR A 1 107 ? -18.187 3.956 51.422 1.00 52.69 107 TYR A CA 1
ATOM 795 C C . TYR A 1 107 ? -17.134 3.026 50.764 1.00 52.69 107 TYR A C 1
ATOM 797 O O . TYR A 1 107 ? -16.214 3.508 50.102 1.00 52.69 107 TYR A O 1
ATOM 805 N N . GLY A 1 108 ? -17.244 1.700 50.918 1.00 52.97 108 GLY A N 1
ATOM 806 C CA . GLY A 1 108 ? -16.366 0.719 50.267 1.00 52.97 108 GLY A CA 1
ATOM 807 C C . GLY A 1 108 ? -16.719 0.428 48.801 1.00 52.97 108 GLY A C 1
ATOM 808 O O . GLY A 1 108 ? -15.835 0.450 47.946 1.00 52.97 108 GLY A O 1
ATOM 809 N N . GLN A 1 109 ? -18.003 0.219 48.486 1.00 53.94 109 GLN A N 1
ATOM 810 C CA . GLN A 1 109 ? -18.452 -0.184 47.142 1.00 53.94 109 GLN A CA 1
ATOM 811 C C . GLN A 1 109 ? -18.365 0.970 46.129 1.00 53.94 109 GLN A C 1
ATOM 813 O O . GLN A 1 109 ? -17.969 0.767 44.982 1.00 53.94 109 GLN A O 1
ATOM 818 N N . LEU A 1 110 ? -18.633 2.208 46.563 1.00 56.44 110 LEU A N 1
ATOM 819 C CA . LEU A 1 110 ? -18.482 3.408 45.725 1.00 56.44 110 LEU A CA 1
ATOM 820 C C . LEU A 1 110 ? -17.020 3.686 45.333 1.00 56.44 110 LEU A C 1
ATOM 822 O O . LEU A 1 110 ? -16.752 4.174 44.232 1.00 56.44 110 LEU A O 1
ATOM 826 N N . LYS A 1 111 ? -16.055 3.352 46.202 1.00 57.69 111 LYS A N 1
ATOM 827 C CA . LYS A 1 111 ? -14.624 3.513 45.905 1.00 57.69 111 LYS A CA 1
ATOM 828 C C . LYS A 1 111 ? -14.166 2.541 44.818 1.00 57.69 111 LYS A C 1
ATOM 830 O O . LYS A 1 111 ? -13.419 2.936 43.926 1.00 57.69 111 LYS A O 1
ATOM 835 N N . GLU A 1 112 ? -14.629 1.296 44.871 1.00 61.44 112 GLU A N 1
ATOM 836 C CA . GLU A 1 112 ? -14.320 0.282 43.858 1.00 61.44 112 GLU A CA 1
ATOM 837 C C . GLU A 1 112 ? -14.939 0.630 42.502 1.00 61.44 112 GLU A C 1
ATOM 839 O O . GLU A 1 112 ? -14.246 0.574 41.486 1.00 61.44 112 GLU A O 1
ATOM 844 N N . LEU A 1 113 ? -16.194 1.091 42.486 1.00 65.44 113 LEU A N 1
ATOM 845 C CA . LEU A 1 113 ? -16.858 1.547 41.261 1.00 65.44 113 LEU A CA 1
ATOM 846 C C . LEU A 1 113 ? -16.127 2.729 40.608 1.00 65.44 113 LEU A C 1
ATOM 848 O O . LEU A 1 113 ? -15.953 2.738 39.390 1.00 65.44 113 LEU A O 1
ATOM 852 N N . ARG A 1 114 ? -15.624 3.686 41.402 1.00 63.78 114 ARG A N 1
ATOM 853 C CA . ARG A 1 114 ? -14.819 4.807 40.887 1.00 63.78 114 ARG A CA 1
ATOM 854 C C . ARG A 1 114 ? -13.512 4.330 40.250 1.00 63.78 114 ARG A C 1
ATOM 856 O O . ARG A 1 114 ? -13.193 4.750 39.147 1.00 63.78 114 ARG A O 1
ATOM 863 N N . ILE A 1 115 ? -12.793 3.416 40.903 1.00 69.38 115 ILE A N 1
ATOM 864 C CA . ILE A 1 115 ? -11.530 2.869 40.377 1.00 69.38 115 ILE A CA 1
ATOM 865 C C . ILE A 1 115 ? -11.764 2.100 39.072 1.00 69.38 115 ILE A C 1
ATO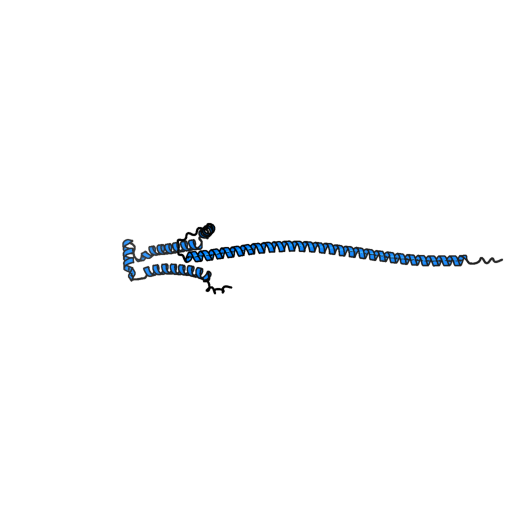M 867 O O . ILE A 1 115 ? -10.975 2.227 38.137 1.00 69.38 115 ILE A O 1
ATOM 871 N N . ILE A 1 116 ? -12.842 1.313 38.994 1.00 71.50 116 ILE A N 1
ATOM 872 C CA . ILE A 1 116 ? -13.206 0.579 37.776 1.00 71.50 116 ILE A CA 1
ATOM 873 C C . ILE A 1 116 ? -13.544 1.560 36.652 1.00 71.50 116 ILE A C 1
ATOM 875 O O . ILE A 1 116 ? -13.049 1.388 35.542 1.00 71.50 116 ILE A O 1
ATOM 879 N N . ARG A 1 117 ? -14.326 2.608 36.933 1.00 65.56 117 ARG A N 1
ATOM 880 C CA . ARG A 1 117 ? -14.656 3.647 35.951 1.00 65.56 117 ARG A CA 1
ATOM 881 C C . ARG A 1 117 ? -13.404 4.342 35.428 1.00 65.56 117 ARG A C 1
ATOM 883 O O . ARG A 1 117 ? -13.215 4.404 34.221 1.00 65.56 117 ARG A O 1
ATOM 890 N N . ASP A 1 118 ? -12.537 4.815 36.318 1.00 68.50 118 ASP A N 1
ATOM 891 C CA . ASP A 1 118 ? -11.320 5.524 35.922 1.00 68.50 118 ASP A CA 1
ATOM 892 C C . ASP A 1 118 ? -10.397 4.598 35.104 1.00 68.50 118 ASP A C 1
ATOM 894 O O . ASP A 1 118 ? -9.790 5.021 34.122 1.00 68.50 118 ASP A O 1
ATOM 898 N N . PHE A 1 119 ? -10.352 3.301 35.436 1.00 74.62 119 PHE A N 1
ATOM 899 C CA . PHE A 1 119 ? -9.650 2.303 34.630 1.00 74.62 119 PHE A CA 1
ATOM 900 C C . PHE A 1 119 ? -10.273 2.119 33.240 1.00 74.62 119 PHE A C 1
ATOM 902 O O . PHE A 1 119 ? -9.527 2.079 32.266 1.00 74.62 119 PHE A O 1
ATOM 909 N N . VAL A 1 120 ? -11.604 2.033 33.135 1.00 76.50 120 VAL A N 1
ATOM 910 C CA . VAL A 1 120 ? -12.319 1.905 31.852 1.00 76.50 120 VAL A CA 1
ATOM 911 C C . VAL A 1 120 ? -12.133 3.150 30.983 1.00 76.50 120 VAL A C 1
ATOM 913 O O . VAL A 1 120 ? -11.887 3.022 29.788 1.00 76.50 120 VAL A O 1
ATOM 916 N N . CYS A 1 121 ? -12.182 4.351 31.564 1.00 75.06 121 CYS A N 1
ATOM 917 C CA . CYS A 1 121 ? -11.895 5.590 30.842 1.00 75.06 121 CYS A CA 1
ATOM 918 C C . CYS A 1 121 ? -10.460 5.585 30.296 1.00 75.06 121 CYS A C 1
ATOM 920 O O . CYS A 1 121 ? -10.255 5.808 29.107 1.00 75.06 121 CYS A O 1
ATOM 922 N N . LEU A 1 122 ? -9.475 5.224 31.125 1.00 79.75 122 LEU A N 1
ATOM 923 C CA . LEU A 1 122 ? -8.076 5.145 30.697 1.00 79.75 122 LEU A CA 1
ATOM 924 C C . LEU A 1 122 ? -7.835 4.066 29.632 1.00 79.75 122 LEU A C 1
ATOM 926 O O . LEU A 1 122 ? -6.992 4.244 28.751 1.00 79.75 122 LEU A O 1
ATOM 930 N N . THR A 1 123 ? -8.518 2.921 29.699 1.00 83.56 123 THR A N 1
ATOM 931 C CA . THR A 1 123 ? -8.395 1.892 28.658 1.00 83.56 123 THR A CA 1
ATOM 932 C C . THR A 1 123 ? -9.082 2.313 27.368 1.00 83.56 123 THR A C 1
ATOM 934 O O . THR A 1 123 ? -8.525 2.049 26.304 1.00 83.56 123 THR A O 1
ATOM 937 N N . GLN A 1 124 ? -10.218 3.006 27.448 1.00 87.00 124 GLN A N 1
ATOM 938 C CA . GLN A 1 124 ? -10.900 3.560 26.283 1.00 87.00 124 GLN A CA 1
ATOM 939 C C . GLN A 1 124 ? -10.054 4.636 25.598 1.00 87.00 124 GLN A C 1
ATOM 941 O O . GLN A 1 124 ? -9.881 4.583 24.386 1.00 87.00 124 GLN A O 1
ATOM 946 N N . GLU A 1 125 ? -9.451 5.557 26.351 1.00 83.56 125 GLU A N 1
ATOM 947 C CA . GLU A 1 125 ? -8.530 6.560 25.799 1.00 83.56 125 GLU A CA 1
ATOM 948 C C . GLU A 1 125 ? -7.341 5.902 25.092 1.00 83.56 125 GLU A C 1
ATOM 950 O O . GLU A 1 125 ? -6.976 6.283 23.983 1.00 83.56 125 GLU A O 1
ATOM 955 N N . ARG A 1 126 ? -6.758 4.852 25.685 1.00 89.56 126 ARG A N 1
ATOM 956 C CA . ARG A 1 126 ? -5.684 4.084 25.033 1.00 89.56 126 ARG A CA 1
ATOM 957 C C . ARG A 1 126 ? -6.158 3.369 23.773 1.00 89.56 126 ARG A C 1
ATOM 959 O O . ARG A 1 126 ? -5.381 3.268 22.828 1.00 89.56 126 ARG A O 1
ATOM 966 N N . ALA A 1 127 ? -7.378 2.838 23.770 1.00 86.94 127 ALA A N 1
ATOM 967 C CA . ALA A 1 127 ? -7.957 2.191 22.598 1.00 86.94 127 ALA A CA 1
ATOM 968 C C . ALA A 1 127 ? -8.186 3.206 21.471 1.00 86.94 127 ALA A C 1
ATOM 970 O O . ALA A 1 127 ? -7.771 2.944 20.347 1.00 86.94 127 ALA A O 1
ATOM 971 N N . ASN A 1 128 ? -8.730 4.382 21.791 1.00 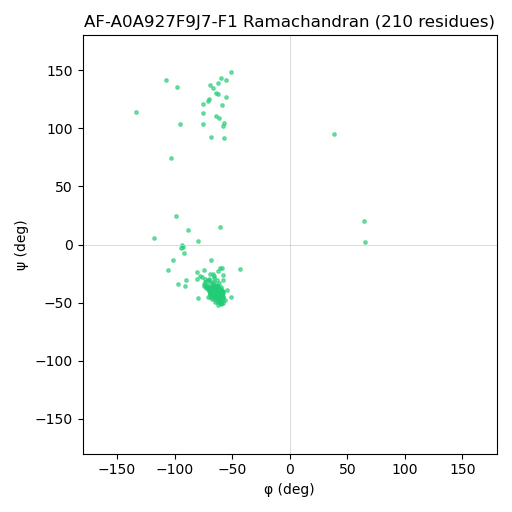90.50 128 ASN A N 1
ATOM 972 C CA . ASN A 1 128 ? -8.921 5.477 20.841 1.00 90.50 128 ASN A CA 1
ATOM 973 C C . ASN A 1 128 ? -7.575 5.957 20.273 1.00 90.50 128 ASN A C 1
ATOM 975 O O . ASN A 1 128 ? -7.402 5.986 19.062 1.00 90.50 128 ASN A O 1
ATOM 979 N N . ASN A 1 129 ? -6.570 6.191 21.124 1.00 92.81 129 ASN A N 1
ATOM 980 C CA . ASN A 1 129 ? -5.232 6.587 20.668 1.00 92.81 129 ASN A CA 1
ATOM 981 C C . ASN A 1 129 ? -4.591 5.541 19.742 1.00 92.81 129 ASN A C 1
ATOM 983 O O . ASN A 1 129 ? -3.889 5.890 18.796 1.00 92.81 129 ASN A O 1
ATOM 987 N N . ARG A 1 130 ? -4.813 4.247 20.007 1.00 93.25 130 ARG A N 1
ATOM 988 C CA . ARG A 1 130 ? -4.345 3.168 19.124 1.00 93.25 130 ARG A CA 1
ATOM 989 C C . ARG A 1 130 ? -5.117 3.136 17.808 1.00 93.25 130 ARG A C 1
ATOM 991 O O . ARG A 1 130 ? -4.497 2.906 16.779 1.00 93.25 130 ARG A O 1
ATOM 998 N N . ALA A 1 131 ? -6.427 3.368 17.830 1.00 93.56 131 ALA A N 1
ATOM 999 C CA . ALA A 1 131 ? -7.241 3.453 16.619 1.00 93.56 131 ALA A CA 1
ATOM 1000 C C . ALA A 1 131 ? -6.792 4.621 15.722 1.00 93.56 131 ALA A C 1
ATOM 1002 O O . ALA A 1 131 ? -6.631 4.439 14.516 1.00 93.56 131 ALA A O 1
ATOM 1003 N N . ASP A 1 132 ? -6.478 5.775 16.316 1.00 93.88 132 ASP A N 1
ATOM 1004 C CA . ASP A 1 132 ? -5.933 6.930 15.595 1.00 93.88 132 ASP A CA 1
ATOM 1005 C C . ASP A 1 132 ? -4.554 6.625 14.994 1.00 93.88 132 ASP A C 1
ATOM 1007 O O . ASP A 1 132 ? -4.275 6.982 13.850 1.00 93.88 132 ASP A O 1
ATOM 1011 N N . GLN A 1 133 ? -3.683 5.936 15.739 1.00 96.38 133 GLN A N 1
ATOM 1012 C CA . GLN A 1 133 ? -2.378 5.498 15.230 1.00 96.38 133 GLN A CA 1
ATOM 1013 C C . GLN A 1 133 ? -2.513 4.518 14.063 1.00 96.38 133 GLN A C 1
ATOM 1015 O O . GLN A 1 133 ? -1.800 4.659 13.074 1.00 96.38 133 GLN A O 1
ATOM 1020 N N . ILE A 1 134 ? -3.423 3.546 14.166 1.00 95.38 134 ILE A N 1
ATOM 1021 C CA . ILE A 1 134 ? -3.697 2.592 13.087 1.00 95.38 134 ILE A CA 1
ATOM 1022 C C . ILE A 1 134 ? -4.188 3.334 11.845 1.00 95.38 134 ILE A C 1
ATOM 1024 O O . ILE A 1 134 ? -3.634 3.121 10.774 1.00 95.38 134 ILE A O 1
ATOM 1028 N N . SER A 1 135 ? -5.127 4.268 12.002 1.00 96.12 135 SER A N 1
ATOM 1029 C CA . SER A 1 135 ? -5.665 5.052 10.882 1.00 96.12 135 SER A CA 1
ATOM 1030 C C . SER A 1 135 ? -4.565 5.841 10.156 1.00 96.12 135 SER A C 1
ATOM 1032 O O . SER A 1 135 ? -4.485 5.814 8.932 1.00 96.12 135 SER A O 1
ATOM 1034 N N . ARG A 1 136 ? -3.642 6.471 10.899 1.00 96.69 136 ARG A N 1
ATOM 1035 C CA . ARG A 1 136 ? -2.487 7.169 10.301 1.00 96.69 136 ARG A CA 1
ATOM 1036 C C . ARG A 1 136 ? -1.547 6.217 9.563 1.00 96.69 136 ARG A C 1
ATOM 1038 O O . ARG A 1 136 ? -1.119 6.523 8.456 1.00 96.69 136 ARG A O 1
ATOM 1045 N N . MET A 1 137 ? -1.246 5.055 10.144 1.00 96.75 137 MET A N 1
ATOM 1046 C CA . MET A 1 137 ? -0.409 4.049 9.478 1.00 96.75 137 MET A CA 1
ATOM 1047 C C . MET A 1 137 ? -1.075 3.496 8.211 1.00 96.75 137 MET A C 1
ATOM 1049 O O . MET A 1 137 ? -0.390 3.219 7.230 1.00 96.75 137 MET A O 1
ATOM 1053 N N . GLU A 1 138 ? -2.399 3.343 8.201 1.00 97.31 138 GLU A N 1
ATOM 1054 C CA . GLU A 1 138 ? -3.151 2.927 7.014 1.00 97.31 138 GLU A CA 1
ATOM 1055 C C . GLU A 1 138 ? -3.079 3.979 5.897 1.00 97.31 138 GLU A C 1
ATOM 1057 O O . GLU A 1 138 ? -2.866 3.626 4.733 1.00 97.31 138 GLU A O 1
ATOM 1062 N N . GLU A 1 139 ? -3.172 5.267 6.238 1.00 97.50 139 GLU A N 1
ATOM 1063 C CA . GLU A 1 139 ? -2.971 6.372 5.293 1.00 97.50 139 GLU A CA 1
ATOM 1064 C C . GLU A 1 139 ? -1.537 6.405 4.739 1.00 97.50 139 GLU A C 1
ATOM 1066 O O . GLU A 1 139 ? -1.339 6.505 3.522 1.00 97.50 139 GLU A O 1
ATOM 1071 N N . GLU A 1 140 ? -0.524 6.256 5.595 1.00 97.56 140 GLU A N 1
ATOM 1072 C CA . GLU A 1 140 ? 0.883 6.156 5.186 1.00 97.56 140 GLU A CA 1
ATOM 1073 C C . GLU A 1 140 ? 1.113 4.962 4.247 1.00 97.56 140 GLU A C 1
ATOM 1075 O O . GLU A 1 140 ? 1.753 5.094 3.203 1.00 97.56 140 GLU A O 1
ATOM 1080 N N . LEU A 1 141 ? 0.521 3.805 4.543 1.00 97.69 141 LEU A N 1
ATOM 1081 C CA . LEU A 1 141 ? 0.619 2.620 3.692 1.00 97.69 141 LEU A CA 1
ATOM 1082 C C . LEU A 1 141 ? -0.063 2.859 2.338 1.00 97.69 141 LEU A C 1
ATOM 1084 O O . LEU A 1 141 ? 0.480 2.504 1.287 1.00 97.69 141 LEU A O 1
ATOM 1088 N N . HIS A 1 142 ? -1.232 3.500 2.330 1.00 97.38 142 HIS A N 1
ATOM 1089 C CA . HIS A 1 142 ? -1.933 3.836 1.094 1.00 97.38 142 HIS A CA 1
ATOM 1090 C C . HIS A 1 142 ? -1.139 4.823 0.225 1.00 97.38 142 HIS A C 1
ATOM 1092 O O . HIS A 1 142 ? -1.049 4.644 -0.994 1.00 97.38 142 HIS A O 1
ATOM 1098 N N . THR A 1 143 ? -0.522 5.841 0.830 1.00 97.50 143 THR A N 1
ATOM 1099 C CA . THR A 1 143 ? 0.344 6.780 0.102 1.00 97.50 143 THR A CA 1
ATOM 1100 C C . THR A 1 143 ? 1.598 6.091 -0.434 1.00 97.50 143 THR A C 1
ATOM 1102 O O . THR A 1 143 ? 1.923 6.286 -1.606 1.00 97.50 143 THR A O 1
ATOM 1105 N N . ALA A 1 144 ? 2.234 5.214 0.348 1.00 96.81 144 ALA A N 1
ATOM 1106 C CA . ALA A 1 144 ? 3.377 4.415 -0.090 1.00 96.81 144 ALA A CA 1
ATOM 1107 C C . ALA A 1 144 ? 3.029 3.474 -1.258 1.00 96.81 144 ALA A C 1
ATOM 1109 O O . ALA A 1 144 ? 3.805 3.329 -2.199 1.00 96.81 144 ALA A O 1
ATOM 1110 N N . ARG A 1 145 ? 1.833 2.872 -1.272 1.00 97.50 145 ARG A N 1
ATOM 1111 C CA . ARG A 1 145 ? 1.375 2.078 -2.429 1.00 97.50 145 ARG A CA 1
ATOM 1112 C C . ARG A 1 145 ? 1.258 2.929 -3.691 1.00 97.50 145 ARG A C 1
ATOM 1114 O O . ARG A 1 145 ? 1.773 2.543 -4.736 1.00 97.50 145 ARG A O 1
ATOM 1121 N N . LYS A 1 146 ? 0.665 4.122 -3.585 1.00 97.88 146 LYS A N 1
ATOM 1122 C CA . LYS A 1 146 ? 0.561 5.055 -4.720 1.00 97.88 146 LYS A CA 1
ATOM 1123 C C . LYS A 1 146 ? 1.925 5.514 -5.232 1.00 97.88 146 LYS A C 1
ATOM 1125 O O . LYS A 1 146 ? 2.078 5.721 -6.434 1.00 97.88 146 LYS A O 1
ATOM 1130 N N . THR A 1 147 ? 2.914 5.722 -4.359 1.00 97.75 147 THR A N 1
ATOM 1131 C CA . THR A 1 147 ? 4.265 6.096 -4.806 1.00 97.75 147 THR A CA 1
ATOM 1132 C C . THR A 1 147 ? 4.950 4.938 -5.521 1.00 97.75 147 THR A C 1
ATOM 1134 O O . THR A 1 147 ? 5.516 5.161 -6.588 1.00 97.75 147 THR A O 1
ATOM 1137 N N . VAL A 1 148 ? 4.829 3.710 -5.010 1.00 98.00 148 VAL A N 1
ATOM 1138 C CA . VAL A 1 148 ? 5.340 2.503 -5.680 1.00 98.00 148 VAL A CA 1
ATOM 1139 C C . VAL A 1 148 ? 4.726 2.341 -7.070 1.00 98.00 148 VAL A C 1
ATOM 1141 O O . VAL A 1 148 ? 5.466 2.191 -8.036 1.00 98.00 148 VAL A O 1
ATOM 1144 N N . GLU A 1 149 ? 3.405 2.466 -7.212 1.00 97.56 149 GLU A N 1
ATOM 1145 C CA . GLU A 1 149 ? 2.737 2.399 -8.522 1.00 97.56 149 GLU A CA 1
ATOM 1146 C C . GLU A 1 149 ? 3.264 3.453 -9.509 1.00 97.56 149 GLU A C 1
ATOM 1148 O O . GLU A 1 149 ? 3.476 3.160 -10.684 1.00 97.56 149 GLU A O 1
ATOM 1153 N N . ARG A 1 150 ? 3.530 4.683 -9.045 1.00 97.31 150 ARG A N 1
ATOM 1154 C CA . ARG A 1 150 ? 4.137 5.731 -9.886 1.00 97.31 150 ARG A CA 1
ATOM 1155 C C . ARG A 1 150 ? 5.565 5.388 -10.300 1.00 97.31 150 ARG A C 1
ATOM 1157 O O . ARG A 1 150 ? 5.960 5.714 -11.415 1.00 97.31 150 ARG A O 1
ATOM 1164 N N . HIS A 1 151 ? 6.348 4.787 -9.406 1.00 97.62 151 HIS A N 1
ATOM 1165 C CA . HIS A 1 151 ? 7.706 4.355 -9.725 1.00 97.62 151 HIS A CA 1
ATOM 1166 C C . HIS A 1 151 ? 7.711 3.207 -10.731 1.00 97.62 151 HIS A C 1
ATOM 1168 O O . HIS A 1 151 ? 8.519 3.248 -11.651 1.00 97.62 151 HIS A O 1
ATOM 1174 N N . LEU A 1 152 ? 6.786 2.251 -10.614 1.00 98.00 152 LEU A N 1
ATOM 1175 C CA . LEU A 1 152 ? 6.644 1.161 -11.581 1.00 98.00 152 LEU A CA 1
ATOM 1176 C C . LEU A 1 152 ? 6.321 1.686 -12.983 1.00 98.00 152 LEU A C 1
ATOM 1178 O O . LEU A 1 152 ? 7.028 1.345 -13.920 1.00 98.00 152 LEU A O 1
ATOM 1182 N N . ARG A 1 153 ? 5.368 2.617 -13.116 1.00 97.50 153 ARG A N 1
ATOM 1183 C CA . ARG A 1 153 ? 5.073 3.251 -14.417 1.00 97.50 153 ARG A CA 1
ATOM 1184 C C . ARG A 1 153 ? 6.284 3.963 -15.023 1.00 97.50 153 ARG A C 1
ATOM 1186 O O . ARG A 1 153 ? 6.524 3.867 -16.215 1.00 97.50 153 ARG A O 1
ATOM 1193 N N . LYS A 1 154 ? 7.082 4.654 -14.201 1.00 97.94 154 LYS A N 1
ATOM 1194 C CA . LYS A 1 154 ? 8.326 5.286 -14.674 1.00 97.94 154 LYS A CA 1
ATOM 1195 C C . LYS A 1 154 ? 9.376 4.270 -15.113 1.00 97.94 154 LYS A C 1
ATOM 1197 O O . LYS A 1 154 ? 10.159 4.572 -16.003 1.00 97.94 154 LYS A O 1
ATOM 1202 N N . ILE A 1 155 ? 9.439 3.111 -14.461 1.00 98.00 155 ILE A N 1
ATOM 1203 C CA . ILE A 1 155 ? 10.335 2.028 -14.874 1.00 98.00 155 ILE A CA 1
ATOM 1204 C C . ILE A 1 155 ? 9.892 1.501 -16.239 1.00 98.00 155 ILE A C 1
ATOM 1206 O O . ILE A 1 155 ? 10.731 1.428 -17.125 1.00 98.00 155 ILE A O 1
ATOM 1210 N N . GLU A 1 156 ? 8.596 1.251 -16.435 1.00 97.94 156 GLU A N 1
ATOM 1211 C CA . GLU A 1 156 ? 8.037 0.840 -17.733 1.00 97.94 156 GLU A CA 1
ATOM 1212 C C . GLU A 1 156 ? 8.367 1.865 -18.838 1.00 97.94 156 GLU A C 1
ATOM 1214 O O . GLU A 1 156 ? 8.911 1.504 -19.878 1.00 97.94 156 GLU A O 1
ATOM 1219 N N . GLU A 1 157 ? 8.161 3.164 -18.583 1.00 97.75 157 GLU A N 1
ATOM 1220 C CA . GLU A 1 157 ? 8.527 4.239 -19.524 1.00 97.75 157 GLU A CA 1
ATOM 1221 C C . GLU A 1 157 ? 10.031 4.244 -19.868 1.00 97.75 157 GLU A C 1
ATOM 1223 O O . GLU A 1 157 ? 10.423 4.471 -21.016 1.00 97.75 157 GLU A O 1
ATOM 1228 N N . LEU A 1 158 ? 10.899 4.010 -18.878 1.00 97.62 158 LEU A N 1
ATOM 1229 C CA . LEU A 1 158 ? 12.347 3.938 -19.090 1.00 97.62 158 LEU A CA 1
ATOM 1230 C C . LEU A 1 158 ? 12.751 2.678 -19.858 1.00 97.62 158 LEU A C 1
ATOM 1232 O O . LEU A 1 158 ? 13.653 2.744 -20.694 1.00 97.62 158 LEU A O 1
ATOM 1236 N N . GLU A 1 159 ? 12.101 1.548 -19.602 1.00 98.00 159 GLU A N 1
ATOM 1237 C CA . GLU A 1 159 ? 12.315 0.309 -20.345 1.00 98.00 159 GLU A CA 1
ATOM 1238 C C . GLU A 1 159 ? 11.940 0.494 -21.817 1.00 98.00 159 GLU A C 1
ATOM 1240 O O . GLU A 1 159 ? 12.748 0.156 -22.687 1.00 98.00 159 GLU A O 1
ATOM 1245 N N . ASP A 1 160 ? 10.800 1.119 -22.112 1.00 97.69 160 ASP A N 1
ATOM 1246 C CA . ASP A 1 160 ? 10.386 1.457 -23.479 1.00 97.69 160 ASP A CA 1
ATOM 1247 C C . ASP A 1 160 ? 11.409 2.367 -24.180 1.00 97.69 160 ASP A C 1
ATOM 1249 O O . ASP A 1 160 ? 11.795 2.137 -25.335 1.00 97.69 160 ASP A O 1
ATOM 1253 N N . LEU A 1 161 ? 11.924 3.376 -23.470 1.00 97.38 161 LEU A N 1
ATOM 1254 C CA . LEU A 1 161 ? 12.984 4.246 -23.980 1.00 97.38 161 LEU A CA 1
ATOM 1255 C C . LEU A 1 161 ? 14.271 3.467 -24.277 1.00 97.38 161 LEU A C 1
ATOM 1257 O O . LEU A 1 161 ? 14.867 3.658 -25.337 1.00 97.38 161 LEU A O 1
ATOM 1261 N N . VAL A 1 162 ? 14.686 2.552 -23.400 1.00 98.00 162 VAL A N 1
ATOM 1262 C CA . VAL A 1 162 ? 15.862 1.699 -23.634 1.00 98.00 162 VAL A CA 1
ATOM 1263 C C . VAL A 1 162 ? 15.662 0.806 -24.861 1.00 98.00 162 VAL A C 1
ATOM 1265 O O . VAL A 1 162 ? 16.576 0.687 -25.682 1.00 98.00 162 VAL A O 1
ATOM 1268 N N . HIS A 1 163 ? 14.471 0.228 -25.041 1.00 97.06 163 HIS A N 1
ATOM 1269 C CA . HIS A 1 163 ? 14.151 -0.585 -26.216 1.00 97.06 163 HIS A CA 1
ATOM 1270 C C . HIS A 1 163 ? 14.198 0.244 -27.504 1.00 97.06 163 HIS A C 1
ATOM 1272 O O . HIS A 1 163 ? 14.826 -0.169 -28.484 1.00 97.06 163 HIS A O 1
ATOM 1278 N N . SER A 1 164 ? 13.599 1.439 -27.502 1.00 97.31 164 SER A N 1
ATOM 1279 C CA . SER A 1 164 ? 13.639 2.348 -28.655 1.00 97.31 164 SER A CA 1
ATOM 1280 C C . SER A 1 164 ? 15.067 2.783 -29.001 1.00 97.31 164 SER A C 1
ATOM 1282 O O . SER A 1 164 ? 15.454 2.741 -30.170 1.00 97.31 164 SER A O 1
ATOM 1284 N N . TYR A 1 165 ? 15.891 3.0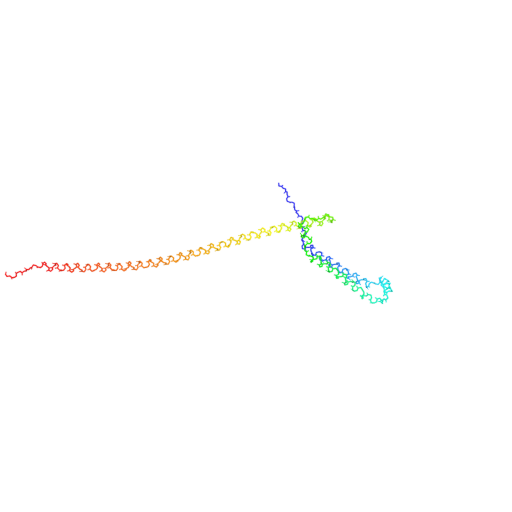99 -27.997 1.00 97.19 165 TYR A N 1
ATOM 1285 C CA . TYR A 1 165 ? 17.302 3.421 -28.193 1.00 97.19 165 TYR A CA 1
ATOM 1286 C C . TYR A 1 165 ? 18.077 2.237 -28.783 1.00 97.19 165 TYR A C 1
ATOM 1288 O O . TYR A 1 165 ? 18.865 2.408 -29.714 1.00 97.19 165 TYR A O 1
ATOM 1296 N N . GLY A 1 166 ? 17.822 1.022 -28.287 1.00 97.94 166 GLY A N 1
ATOM 1297 C CA . GLY A 1 166 ? 18.389 -0.208 -28.838 1.00 97.94 166 GLY A CA 1
ATOM 1298 C C . GLY A 1 166 ? 18.036 -0.403 -30.315 1.00 97.94 166 GLY A C 1
ATOM 1299 O O . GLY A 1 166 ? 18.912 -0.736 -31.115 1.00 97.94 166 GLY A O 1
ATOM 1300 N N . ARG A 1 167 ? 16.783 -0.124 -30.697 1.00 97.69 167 ARG A N 1
ATOM 1301 C CA . ARG A 1 167 ? 16.328 -0.193 -32.093 1.00 97.69 167 ARG A CA 1
ATOM 1302 C C . ARG A 1 167 ? 17.067 0.806 -32.982 1.00 97.69 167 ARG A C 1
ATOM 1304 O O . ARG A 1 167 ? 17.669 0.396 -33.970 1.00 97.69 167 ARG A O 1
ATOM 1311 N N . ILE A 1 168 ? 17.093 2.080 -32.588 1.00 97.62 168 ILE A N 1
ATOM 1312 C CA . ILE A 1 168 ? 17.777 3.152 -33.332 1.00 97.62 168 ILE A CA 1
ATOM 1313 C C . ILE A 1 168 ? 19.268 2.837 -33.482 1.00 97.62 168 ILE A C 1
ATOM 1315 O O . ILE A 1 168 ? 19.844 3.010 -34.552 1.00 97.62 168 ILE A O 1
ATOM 1319 N N . ARG A 1 169 ? 19.912 2.327 -32.428 1.00 97.88 169 ARG A N 1
ATOM 1320 C CA . ARG A 1 169 ? 21.322 1.927 -32.483 1.00 97.88 169 ARG A CA 1
ATOM 1321 C C . ARG A 1 169 ? 21.567 0.823 -33.514 1.00 97.88 169 ARG A C 1
ATOM 1323 O O . ARG A 1 169 ? 22.585 0.855 -34.203 1.00 97.88 169 ARG A O 1
ATOM 1330 N N . ASN A 1 170 ? 20.668 -0.153 -33.610 1.00 98.00 170 ASN A N 1
ATOM 1331 C CA . ASN A 1 170 ? 20.779 -1.229 -34.591 1.00 98.00 170 ASN A CA 1
ATOM 1332 C C . ASN A 1 170 ? 20.564 -0.719 -36.021 1.00 98.00 170 ASN A C 1
ATOM 1334 O O . ASN A 1 170 ? 21.336 -1.094 -36.900 1.00 98.00 170 ASN A O 1
ATOM 1338 N N . GLU A 1 171 ? 19.586 0.168 -36.231 1.00 97.88 171 GLU A N 1
ATOM 1339 C CA . GLU A 1 171 ? 19.352 0.852 -37.513 1.00 97.88 171 GLU A CA 1
ATOM 1340 C C . GLU A 1 171 ? 20.603 1.640 -37.947 1.00 97.88 171 GLU A C 1
ATOM 1342 O O . GLU A 1 171 ? 21.140 1.406 -39.026 1.00 97.88 171 GLU A O 1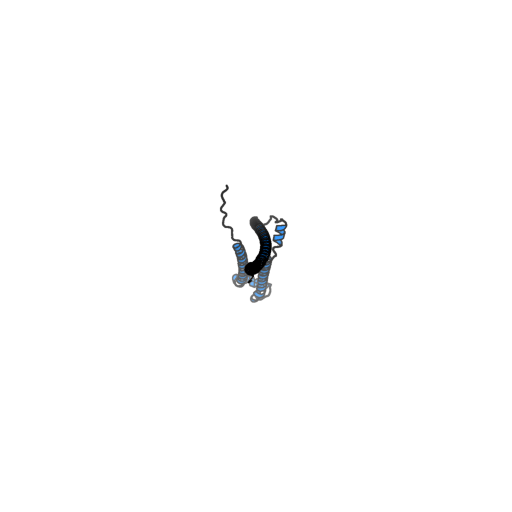
ATOM 1347 N N . LEU A 1 172 ? 21.173 2.460 -37.057 1.00 97.56 172 LEU A N 1
ATOM 1348 C CA . LEU A 1 172 ? 22.398 3.221 -37.338 1.00 97.56 172 LEU A CA 1
ATOM 1349 C C . LEU A 1 172 ? 23.605 2.327 -37.648 1.00 97.56 172 LEU A C 1
ATOM 1351 O O . LEU A 1 172 ? 24.405 2.643 -38.527 1.00 97.56 172 LEU A O 1
ATOM 1355 N N . ASN A 1 173 ? 23.766 1.214 -36.929 1.00 97.81 173 ASN A N 1
ATOM 1356 C CA . ASN A 1 173 ? 24.846 0.263 -37.201 1.00 97.81 173 ASN A CA 1
ATOM 1357 C C . ASN A 1 173 ? 24.683 -0.411 -38.567 1.00 97.81 173 ASN A C 1
ATOM 1359 O O . ASN A 1 173 ? 25.682 -0.660 -39.247 1.00 97.81 173 ASN A O 1
ATOM 1363 N N . TYR A 1 174 ? 23.444 -0.710 -38.958 1.00 97.81 174 TYR A N 1
ATOM 1364 C CA . TYR A 1 174 ? 23.128 -1.263 -40.267 1.00 97.81 174 TYR A CA 1
ATOM 1365 C C . TYR A 1 174 ? 23.454 -0.259 -41.382 1.00 97.81 174 TYR A C 1
ATOM 1367 O O . TYR A 1 174 ? 24.216 -0.595 -42.291 1.00 97.81 174 TYR A O 1
ATOM 1375 N N . ASP A 1 175 ? 23.000 0.989 -41.252 1.00 97.62 175 ASP A N 1
ATOM 1376 C CA . ASP A 1 175 ? 23.277 2.065 -42.213 1.00 97.62 175 ASP A CA 1
ATOM 1377 C C . ASP A 1 175 ? 24.779 2.347 -42.342 1.00 97.62 175 ASP A C 1
ATOM 1379 O O . ASP A 1 175 ? 25.316 2.471 -43.444 1.00 97.62 175 ASP A O 1
ATOM 1383 N N . LEU A 1 176 ? 25.504 2.367 -41.218 1.00 97.69 176 LEU A N 1
ATOM 1384 C CA . LEU A 1 176 ? 26.963 2.482 -41.211 1.00 97.69 176 LEU A CA 1
ATOM 1385 C C . LEU A 1 176 ? 27.625 1.317 -41.967 1.00 97.69 176 LEU A C 1
ATOM 1387 O O . LEU A 1 176 ? 28.635 1.506 -42.651 1.00 97.69 176 LEU A O 1
ATOM 1391 N N . GLY A 1 177 ? 27.079 0.107 -41.833 1.00 97.50 177 GLY A N 1
ATOM 1392 C CA . GLY A 1 177 ? 27.519 -1.077 -42.566 1.00 97.50 177 GLY A CA 1
ATOM 1393 C C . GLY A 1 177 ? 27.358 -0.912 -44.076 1.00 97.50 177 GLY A C 1
ATOM 1394 O O . GLY A 1 177 ? 28.325 -1.131 -44.812 1.00 97.50 177 GLY A O 1
ATOM 1395 N N . LEU A 1 178 ? 26.181 -0.458 -44.518 1.00 97.56 178 LEU A N 1
ATO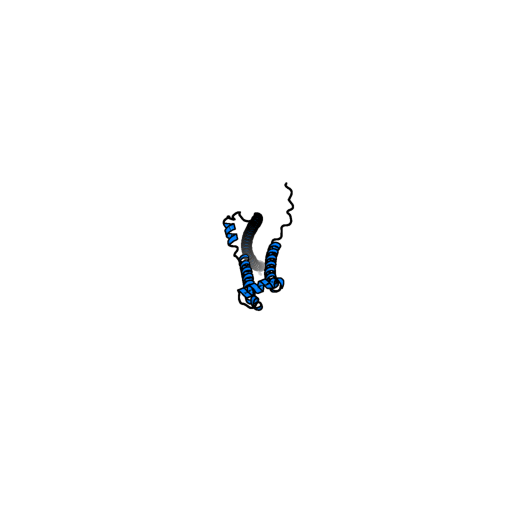M 1396 C CA . LEU A 1 178 ? 25.890 -0.170 -45.925 1.00 97.56 178 LEU A CA 1
ATOM 1397 C C . LEU A 1 178 ? 26.825 0.905 -46.484 1.00 97.56 178 LEU A C 1
ATOM 1399 O O . LEU A 1 178 ? 27.501 0.665 -47.484 1.00 97.56 178 LEU A O 1
ATOM 1403 N N . LEU A 1 179 ? 26.969 2.037 -45.792 1.00 97.19 179 LEU A N 1
ATOM 1404 C CA . LEU A 1 179 ? 27.856 3.126 -46.214 1.00 97.19 179 LEU A CA 1
ATOM 1405 C C . LEU A 1 179 ? 29.320 2.678 -46.311 1.00 97.19 179 LEU A C 1
ATOM 1407 O O . LEU A 1 179 ? 30.034 3.051 -47.240 1.00 97.19 179 LEU A O 1
ATOM 1411 N N . ARG A 1 180 ? 29.790 1.836 -45.382 1.00 97.06 180 ARG A N 1
ATOM 1412 C CA . ARG A 1 180 ? 31.143 1.258 -45.453 1.00 97.06 180 ARG A CA 1
ATOM 1413 C C . ARG A 1 180 ? 31.314 0.333 -46.651 1.00 97.06 180 ARG A C 1
ATOM 1415 O O . ARG A 1 180 ? 32.412 0.269 -47.201 1.00 97.06 180 ARG A O 1
ATOM 1422 N N . GLN A 1 181 ? 30.280 -0.412 -47.026 1.00 97.25 181 GLN A N 1
ATOM 1423 C CA . GLN A 1 181 ? 30.311 -1.272 -48.204 1.00 97.25 181 GLN A CA 1
ATOM 1424 C C . GLN A 1 181 ? 30.298 -0.445 -49.494 1.00 97.25 181 GLN A C 1
ATOM 1426 O O . GLN A 1 181 ? 31.117 -0.690 -50.378 1.00 97.25 181 GLN A O 1
ATOM 1431 N N . GLU A 1 182 ? 29.434 0.566 -49.585 1.00 96.75 182 GLU A N 1
ATOM 1432 C CA . GLU A 1 182 ? 29.395 1.504 -50.710 1.00 96.75 182 GLU A CA 1
ATOM 1433 C C . GLU A 1 182 ? 30.732 2.218 -50.896 1.00 96.75 182 GLU A C 1
ATOM 1435 O O . GLU A 1 182 ? 31.253 2.262 -52.009 1.00 96.75 182 GLU A O 1
ATOM 1440 N N . ASN A 1 183 ? 31.335 2.695 -49.805 1.00 97.12 183 ASN A N 1
ATOM 1441 C CA . ASN A 1 183 ? 32.639 3.345 -49.842 1.00 97.12 183 ASN A CA 1
ATOM 1442 C C . ASN A 1 183 ? 33.726 2.395 -50.378 1.00 97.12 183 ASN A C 1
ATOM 1444 O O . ASN A 1 183 ? 34.457 2.758 -51.296 1.00 97.12 183 ASN A O 1
ATOM 1448 N N . ARG A 1 184 ? 33.775 1.136 -49.911 1.00 96.81 184 ARG A N 1
ATOM 1449 C CA . ARG A 1 184 ? 34.696 0.124 -50.468 1.00 96.81 184 ARG A CA 1
ATOM 1450 C C . ARG A 1 184 ? 34.467 -0.102 -51.961 1.00 96.81 184 ARG A C 1
ATOM 1452 O O . ARG A 1 184 ? 35.429 -0.160 -52.723 1.00 96.81 184 ARG A O 1
ATOM 1459 N N . ASN A 1 185 ? 33.211 -0.202 -52.391 1.00 96.50 185 ASN A N 1
ATOM 1460 C CA . ASN A 1 185 ? 32.873 -0.375 -53.803 1.00 96.50 185 ASN A CA 1
ATOM 1461 C C . ASN A 1 185 ? 33.322 0.827 -54.646 1.00 96.50 185 ASN A C 1
ATOM 1463 O O . ASN A 1 185 ? 33.845 0.640 -55.743 1.00 96.50 185 ASN A O 1
ATOM 1467 N N . GLN A 1 186 ? 33.151 2.051 -54.140 1.00 96.44 186 GLN A N 1
ATOM 1468 C CA . GLN A 1 186 ? 33.624 3.269 -54.799 1.00 96.44 186 GLN A CA 1
ATOM 1469 C C . GLN A 1 186 ? 35.150 3.302 -54.892 1.00 96.44 186 GLN A C 1
ATOM 1471 O O . GLN A 1 186 ? 35.671 3.556 -55.973 1.00 96.44 186 GLN A O 1
ATOM 1476 N N . VAL A 1 187 ? 35.865 2.962 -53.817 1.00 96.88 187 VAL A N 1
ATOM 1477 C CA . VAL A 1 187 ? 37.334 2.857 -53.824 1.00 96.88 187 VAL A CA 1
ATOM 1478 C C . VAL A 1 187 ? 37.806 1.840 -54.867 1.00 96.88 187 VAL A C 1
ATOM 1480 O O . VAL A 1 187 ? 38.701 2.137 -55.655 1.00 96.88 187 VAL A O 1
ATOM 1483 N N . HIS A 1 188 ? 37.174 0.664 -54.939 1.00 95.31 188 HIS A N 1
ATOM 1484 C CA . HIS A 1 188 ? 37.499 -0.335 -55.959 1.00 95.31 188 HIS A CA 1
ATOM 1485 C C . HIS A 1 188 ? 37.215 0.153 -57.386 1.00 95.31 188 HIS A C 1
ATOM 1487 O O . HIS A 1 188 ? 38.012 -0.117 -58.283 1.00 95.31 188 HIS A O 1
ATOM 1493 N N . ARG A 1 189 ? 36.113 0.883 -57.604 1.00 95.94 189 ARG A N 1
ATOM 1494 C CA . ARG A 1 189 ? 35.789 1.487 -58.907 1.00 95.94 189 ARG A CA 1
ATOM 1495 C C . ARG A 1 189 ? 36.794 2.563 -59.309 1.00 95.94 189 ARG A C 1
ATOM 1497 O O . ARG A 1 189 ? 37.236 2.550 -60.450 1.00 95.94 189 ARG A O 1
ATOM 1504 N N . ILE A 1 190 ? 37.178 3.449 -58.389 1.00 95.50 190 ILE A N 1
ATOM 1505 C CA . ILE A 1 190 ? 38.194 4.483 -58.636 1.00 95.50 190 ILE A CA 1
ATOM 1506 C C . ILE A 1 190 ? 39.516 3.822 -59.029 1.00 95.50 190 ILE A C 1
ATOM 1508 O O . ILE A 1 190 ? 40.056 4.141 -60.079 1.00 95.50 190 ILE A O 1
ATOM 1512 N N . ALA A 1 191 ? 39.973 2.823 -58.270 1.00 95.00 191 ALA A N 1
ATOM 1513 C CA . ALA A 1 191 ? 41.206 2.103 -58.587 1.00 95.00 191 ALA A CA 1
ATOM 1514 C C . ALA A 1 191 ? 41.151 1.373 -59.945 1.00 95.00 191 ALA A C 1
ATOM 1516 O O . ALA A 1 191 ? 42.169 1.241 -60.621 1.00 95.00 191 ALA A O 1
ATOM 1517 N N . ALA A 1 192 ? 39.981 0.869 -60.354 1.00 94.38 192 ALA A N 1
ATOM 1518 C CA . ALA A 1 192 ? 39.801 0.277 -61.680 1.00 94.38 192 ALA A CA 1
ATOM 1519 C C . ALA A 1 192 ? 39.904 1.337 -62.789 1.00 94.38 192 ALA A C 1
ATOM 1521 O O . ALA A 1 192 ? 40.659 1.143 -63.739 1.00 94.38 192 ALA A O 1
ATOM 1522 N N . LEU A 1 193 ? 39.222 2.475 -62.626 1.00 94.44 193 LEU A N 1
ATOM 1523 C CA . LEU A 1 193 ? 39.279 3.596 -63.567 1.00 94.44 193 LEU A CA 1
ATOM 1524 C C . LEU A 1 193 ? 40.689 4.192 -63.669 1.00 94.44 193 LEU A C 1
ATOM 1526 O O . LEU A 1 193 ? 41.146 4.480 -64.768 1.00 94.44 193 LEU A O 1
ATOM 1530 N N . GLU A 1 194 ? 41.414 4.326 -62.558 1.00 94.56 194 GLU A N 1
ATOM 1531 C CA . GLU A 1 194 ? 42.811 4.782 -62.552 1.00 94.56 194 GLU A CA 1
ATOM 1532 C C . GLU A 1 194 ? 43.720 3.852 -63.367 1.00 94.56 194 GLU A C 1
ATOM 1534 O O . GLU A 1 194 ? 44.581 4.324 -64.109 1.00 94.56 194 GLU A O 1
ATOM 1539 N N . ARG A 1 195 ? 43.509 2.529 -63.287 1.00 92.06 195 ARG A N 1
ATOM 1540 C CA . ARG A 1 195 ? 44.245 1.557 -64.114 1.00 92.06 195 ARG A CA 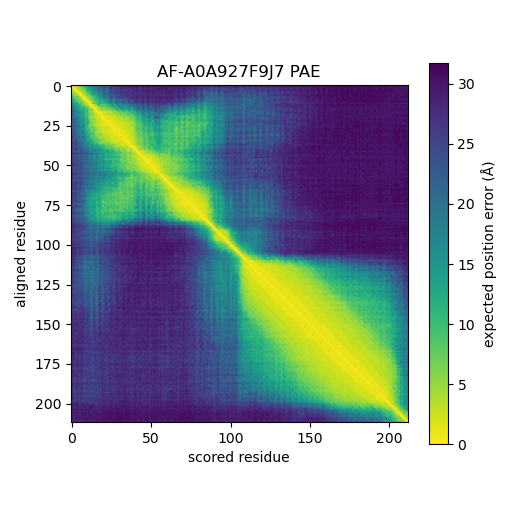1
ATOM 1541 C C . ARG A 1 195 ? 43.894 1.680 -65.593 1.00 92.06 195 ARG A C 1
ATOM 1543 O O . ARG A 1 195 ? 44.790 1.617 -66.428 1.00 92.06 195 ARG A O 1
ATOM 1550 N N . GLU A 1 196 ? 42.616 1.842 -65.927 1.00 90.81 196 GLU A N 1
ATOM 1551 C CA . GLU A 1 196 ? 42.180 2.054 -67.313 1.00 90.81 196 GLU A CA 1
ATOM 1552 C C . GLU A 1 196 ? 42.780 3.337 -67.898 1.00 90.81 196 GLU A C 1
ATOM 1554 O O . GLU A 1 196 ? 43.288 3.326 -69.018 1.00 90.81 196 GLU A O 1
ATOM 1559 N N . LEU A 1 197 ? 42.788 4.420 -67.120 1.00 89.56 197 LEU A N 1
ATOM 1560 C CA . LEU A 1 197 ? 43.325 5.716 -67.526 1.00 89.56 197 LEU A CA 1
ATOM 1561 C C . LEU A 1 197 ? 44.850 5.661 -67.708 1.00 89.56 197 LEU A C 1
ATOM 1563 O O . LEU A 1 197 ? 45.365 6.164 -68.707 1.00 89.56 197 LEU A O 1
ATOM 1567 N N . ALA A 1 198 ? 45.565 4.968 -66.815 1.00 87.44 198 ALA A N 1
ATOM 1568 C CA . ALA A 1 198 ? 46.996 4.704 -66.970 1.00 87.44 198 ALA A CA 1
ATOM 1569 C C . ALA A 1 198 ? 47.302 3.880 -68.236 1.00 87.44 198 ALA A C 1
ATOM 1571 O O . ALA A 1 198 ? 48.235 4.201 -68.969 1.00 87.44 198 ALA A O 1
ATOM 1572 N N . ASN A 1 199 ? 46.491 2.861 -68.538 1.00 86.19 199 ASN A N 1
ATOM 1573 C CA . ASN A 1 199 ? 46.641 2.057 -69.756 1.00 86.19 199 ASN A CA 1
ATOM 1574 C C . ASN A 1 199 ? 46.343 2.857 -71.038 1.00 86.19 199 ASN A C 1
ATOM 1576 O O . ASN A 1 199 ? 46.937 2.601 -72.080 1.00 86.19 199 ASN A O 1
ATOM 1580 N N . GLN A 1 200 ? 45.430 3.829 -70.998 1.00 81.56 200 GLN A N 1
ATOM 1581 C CA . GLN A 1 200 ? 45.169 4.704 -72.146 1.00 81.56 200 GLN A CA 1
ATOM 1582 C C . GLN A 1 200 ? 46.319 5.690 -72.397 1.00 81.56 200 GLN A C 1
ATOM 1584 O O . GLN A 1 200 ? 46.662 5.936 -73.551 1.00 81.56 200 GLN A O 1
ATOM 1589 N N . GLN A 1 201 ? 46.948 6.217 -71.342 1.00 76.06 201 GLN A N 1
ATOM 1590 C CA . GLN A 1 201 ? 48.111 7.103 -71.468 1.00 76.06 201 GLN A CA 1
ATOM 1591 C C . GLN A 1 201 ? 49.322 6.384 -72.078 1.00 76.06 201 GLN A C 1
ATOM 1593 O O . GLN A 1 201 ? 49.960 6.921 -72.979 1.00 76.06 201 GLN A O 1
ATOM 1598 N N . THR A 1 202 ? 49.590 5.134 -71.686 1.00 66.44 202 THR A N 1
ATOM 1599 C CA . THR A 1 202 ? 50.687 4.348 -72.280 1.00 66.44 202 THR A CA 1
ATOM 1600 C C . THR A 1 202 ? 50.459 4.010 -73.756 1.00 66.44 202 THR A C 1
ATOM 1602 O O . THR A 1 202 ? 51.426 3.865 -74.502 1.00 66.44 202 THR A O 1
ATOM 1605 N N . HIS A 1 203 ? 49.203 3.920 -74.208 1.00 59.75 203 HIS A N 1
ATOM 1606 C CA . HIS A 1 203 ? 48.868 3.750 -75.625 1.00 59.75 203 HIS A CA 1
ATOM 1607 C C . HIS A 1 203 ? 48.908 5.056 -76.438 1.00 59.75 203 HIS A C 1
ATOM 1609 O O . HIS A 1 203 ? 49.110 4.992 -77.650 1.00 59.75 203 HIS A O 1
ATOM 1615 N N . ALA A 1 204 ? 48.753 6.224 -75.806 1.00 58.34 204 ALA A N 1
ATOM 1616 C CA . ALA A 1 204 ? 48.871 7.527 -76.468 1.00 58.34 204 ALA A CA 1
ATOM 1617 C C . ALA A 1 204 ? 50.336 7.952 -76.710 1.00 58.34 204 ALA A C 1
ATOM 1619 O O . ALA A 1 204 ? 50.607 8.654 -77.681 1.00 58.34 204 ALA A O 1
ATOM 1620 N N . ASP A 1 205 ? 51.275 7.478 -75.885 1.00 55.19 205 ASP A N 1
ATOM 1621 C CA . ASP A 1 205 ? 52.710 7.803 -75.969 1.00 55.19 205 ASP A CA 1
ATOM 1622 C C . ASP A 1 205 ? 53.522 6.867 -76.891 1.00 55.19 205 ASP A C 1
ATOM 1624 O O . ASP A 1 205 ? 54.755 6.893 -76.888 1.00 55.19 205 ASP A O 1
ATOM 1628 N N . VAL A 1 206 ? 52.869 6.037 -77.715 1.00 53.38 206 VAL A N 1
ATOM 1629 C CA . VAL A 1 206 ? 53.567 5.239 -78.737 1.00 53.38 206 VAL A CA 1
ATOM 1630 C C . VAL A 1 206 ? 53.966 6.169 -79.892 1.00 53.38 206 VAL A C 1
ATOM 1632 O O . VAL A 1 206 ? 53.083 6.665 -80.597 1.00 53.38 206 VAL A O 1
ATOM 1635 N N . PRO A 1 207 ? 55.268 6.429 -80.135 1.00 50.06 207 PRO A N 1
ATOM 1636 C CA . PRO A 1 207 ? 55.676 7.307 -81.218 1.00 50.06 207 PRO A CA 1
ATOM 1637 C C . PRO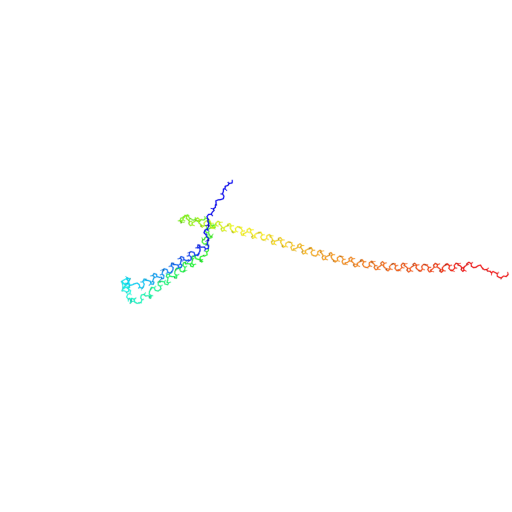 A 1 207 ? 55.265 6.686 -82.552 1.00 50.06 207 PRO A C 1
ATOM 1639 O O . PRO A 1 207 ? 55.552 5.520 -82.828 1.00 50.06 207 PRO A O 1
ATOM 1642 N N . TYR A 1 208 ? 54.606 7.496 -83.380 1.00 51.00 208 TYR A N 1
ATOM 1643 C CA . TYR A 1 208 ? 54.326 7.213 -84.782 1.00 51.00 208 TYR A CA 1
ATOM 1644 C C . TYR A 1 208 ? 55.674 6.963 -85.477 1.00 51.00 208 TYR A C 1
ATOM 1646 O O . TYR A 1 208 ? 56.356 7.900 -85.894 1.00 51.00 208 TYR A O 1
ATOM 1654 N N . GLN A 1 209 ? 56.119 5.705 -85.543 1.00 49.91 209 GLN A N 1
ATOM 1655 C CA . GLN A 1 209 ? 57.238 5.333 -86.397 1.00 49.91 209 GLN A CA 1
ATOM 1656 C C . GLN A 1 209 ? 56.748 5.473 -87.835 1.00 49.91 209 GLN A C 1
ATOM 1658 O O . GLN A 1 209 ? 56.125 4.576 -88.399 1.00 49.91 209 GLN A O 1
ATOM 1663 N N . ALA A 1 210 ? 56.991 6.657 -88.393 1.00 46.81 210 ALA A N 1
ATOM 1664 C CA . ALA A 1 210 ? 56.915 6.917 -89.814 1.00 46.81 210 ALA A CA 1
ATOM 1665 C C . ALA A 1 210 ? 57.883 5.956 -90.513 1.00 46.81 210 ALA A C 1
ATOM 1667 O O . ALA A 1 210 ? 59.097 6.143 -90.489 1.00 46.81 210 ALA A O 1
ATOM 1668 N N . GLY A 1 211 ? 57.337 4.891 -91.091 1.00 51.25 211 GLY A N 1
ATOM 1669 C CA . GLY A 1 211 ? 58.020 4.159 -92.139 1.00 51.25 211 GLY A CA 1
ATOM 1670 C C . GLY A 1 211 ? 57.932 4.984 -93.413 1.00 51.25 211 GLY A C 1
ATOM 1671 O O . GLY A 1 211 ? 56.856 5.040 -93.999 1.00 51.25 211 GLY A O 1
ATOM 1672 N N . HIS A 1 212 ? 59.030 5.642 -93.782 1.00 36.75 212 HIS A N 1
ATOM 1673 C CA . HIS A 1 212 ? 59.476 5.885 -95.156 1.00 36.75 212 HIS A CA 1
ATOM 1674 C C . HIS A 1 212 ? 60.907 6.419 -95.159 1.00 36.75 212 HIS A C 1
ATOM 1676 O O . HIS A 1 212 ? 61.198 7.339 -94.364 1.00 36.75 212 HIS A O 1
#

Secondary structure (DSSP, 8-state):
------PPPPPPHHHHHHHHHHHHHHHHHHHHHHHHHHHH-GGGHHHHHHHHHHHT--GGGTHHHHHHHHHHHHHHHHHHHHHHHHS-THHHHHHHHS----S-S-HHHHHHHHHHHHHHHHHHHHHHHHHHHHHHHHHHHHHHHHHHHHHHHHHHHHHHHHHHHHHHHHHHHHHHHHHHHHHHHHHHHHHHHHHHHHHHHHHHT-------

Sequence (212 aa):
MLPARKSAPRPNPVKTYRSTVNAYLLASALVVTATLLGMLLEPLRPYRDALSNTLGLPPQLLWILVAPVSLSLLFALTVQLKKKLCAPAQSLSEQCALGAVAPDTAYGQLKELRIIRDFVCLTQERANNRADQISRMEEELHTARKTVERHLRKIEELEDLVHSYGRIRNELNYDLGLLRQENRNQVHRIAALERELANQQTHADVPYQAGH

Mean predicted aligned error: 19.86 Å

Radius of gyration: 55.05 Å; Cα contacts (8 Å, |Δi|>4): 19; chains: 1; bounding box: 120×48×159 Å